Protein AF-A0AAU4DY77-F1 (afdb_monomer)

Structure (mmCIF, N/CA/C/O backbone):
data_AF-A0AAU4DY77-F1
#
_entry.id   AF-A0AAU4DY77-F1
#
loop_
_atom_site.group_PDB
_atom_site.id
_atom_site.type_symbol
_atom_site.label_atom_id
_atom_site.label_alt_id
_atom_site.label_comp_id
_atom_site.label_asym_id
_atom_site.label_entity_id
_atom_site.label_seq_id
_atom_site.pdbx_PDB_ins_code
_atom_site.Cartn_x
_atom_site.Cartn_y
_atom_site.Cartn_z
_atom_site.occupancy
_atom_site.B_iso_or_equiv
_atom_site.auth_seq_id
_atom_site.auth_comp_id
_atom_site.auth_asym_id
_atom_site.auth_atom_id
_atom_site.pdbx_PDB_model_num
ATOM 1 N N . MET A 1 1 ? 14.154 -20.366 -2.207 1.00 32.69 1 MET A N 1
ATOM 2 C CA . MET A 1 1 ? 15.239 -20.382 -3.221 1.00 32.69 1 MET A CA 1
ATOM 3 C C . MET A 1 1 ? 14.728 -19.600 -4.419 1.00 32.69 1 MET A C 1
ATOM 5 O O . MET A 1 1 ? 13.732 -20.018 -4.983 1.00 32.69 1 MET A O 1
ATOM 9 N N . THR A 1 2 ? 15.309 -18.456 -4.782 1.00 37.34 2 THR A N 1
ATOM 10 C CA . THR A 1 2 ? 14.850 -17.684 -5.952 1.00 37.34 2 THR A CA 1
ATOM 11 C C . THR A 1 2 ? 15.401 -18.322 -7.225 1.00 37.34 2 THR A C 1
ATOM 13 O O . THR A 1 2 ? 16.573 -18.173 -7.559 1.00 37.34 2 THR A O 1
ATOM 16 N N . THR A 1 3 ? 14.573 -19.105 -7.914 1.00 48.59 3 THR A N 1
ATOM 17 C CA . THR A 1 3 ? 14.922 -19.679 -9.217 1.00 48.59 3 THR A CA 1
ATOM 18 C C . THR A 1 3 ? 15.045 -18.562 -10.244 1.00 48.59 3 THR A C 1
ATOM 20 O O . THR A 1 3 ? 14.080 -17.837 -10.488 1.00 48.59 3 THR A O 1
ATOM 23 N N . THR A 1 4 ? 16.223 -18.420 -10.849 1.00 55.22 4 THR A N 1
ATOM 24 C CA . THR A 1 4 ? 16.432 -17.518 -11.984 1.00 55.22 4 THR A CA 1
ATOM 25 C C . THR A 1 4 ? 15.432 -17.861 -13.096 1.00 55.22 4 THR A C 1
ATOM 27 O O . THR A 1 4 ? 15.339 -19.037 -13.464 1.00 55.22 4 THR A O 1
ATOM 30 N N . PRO A 1 5 ? 14.674 -16.885 -13.628 1.00 61.00 5 PRO A N 1
ATOM 31 C CA . PRO A 1 5 ? 13.721 -17.151 -14.695 1.00 61.00 5 PRO A CA 1
ATOM 32 C C . PRO A 1 5 ? 14.398 -17.741 -15.926 1.00 61.00 5 PRO A C 1
ATOM 34 O O . PRO A 1 5 ? 15.472 -17.308 -16.340 1.00 61.00 5 PRO A O 1
ATOM 37 N N . THR A 1 6 ? 13.747 -18.725 -16.536 1.00 74.50 6 THR A N 1
ATOM 38 C CA . THR A 1 6 ? 14.216 -19.308 -17.794 1.00 74.50 6 THR A CA 1
ATOM 39 C C . THR A 1 6 ? 13.958 -18.351 -18.960 1.00 74.50 6 THR A C 1
ATOM 41 O O . THR A 1 6 ? 12.956 -17.635 -18.980 1.00 74.50 6 THR A O 1
ATOM 44 N N . ALA A 1 7 ? 14.810 -18.391 -19.990 1.00 69.44 7 ALA A N 1
ATOM 45 C CA . ALA A 1 7 ? 14.620 -17.608 -21.219 1.00 69.44 7 ALA A CA 1
ATOM 46 C C . ALA A 1 7 ? 13.240 -17.844 -21.869 1.00 69.44 7 ALA A C 1
ATOM 48 O O . ALA A 1 7 ? 12.640 -16.928 -22.426 1.00 69.44 7 ALA A O 1
ATOM 49 N N . LYS A 1 8 ? 12.695 -19.061 -21.730 1.00 71.56 8 LYS A N 1
ATOM 50 C CA . LYS A 1 8 ? 11.344 -19.404 -22.187 1.00 71.56 8 LYS A CA 1
ATOM 51 C C . LYS A 1 8 ? 10.258 -18.635 -21.424 1.00 71.56 8 LYS A C 1
ATOM 53 O O . LYS A 1 8 ? 9.380 -18.067 -22.057 1.00 71.56 8 LYS A O 1
ATOM 58 N N . GLN A 1 9 ? 10.338 -18.566 -20.092 1.00 67.69 9 GLN A N 1
ATOM 59 C CA . GLN A 1 9 ? 9.373 -17.813 -19.276 1.00 67.69 9 GLN A CA 1
ATOM 60 C C . GLN A 1 9 ? 9.379 -16.318 -19.623 1.00 67.69 9 GLN A C 1
ATOM 62 O O . GLN A 1 9 ? 8.322 -15.695 -19.680 1.00 67.69 9 GLN A O 1
ATOM 67 N N . LEU A 1 10 ? 10.554 -15.746 -19.900 1.00 63.66 10 LEU A N 1
ATOM 68 C CA . LEU A 1 10 ? 10.676 -14.349 -20.328 1.00 63.66 10 LEU A CA 1
ATOM 69 C C . LEU A 1 10 ? 10.019 -14.108 -21.699 1.00 63.66 10 LEU A C 1
ATOM 71 O O . LEU A 1 10 ? 9.288 -13.129 -21.858 1.00 63.66 10 LEU A O 1
ATOM 75 N N . ALA A 1 11 ? 10.225 -15.013 -22.661 1.00 65.56 11 ALA A N 1
ATOM 76 C CA . ALA A 1 11 ? 9.602 -14.945 -23.985 1.00 65.56 11 ALA A CA 1
ATOM 77 C C . ALA A 1 11 ? 8.072 -15.136 -23.934 1.00 65.56 11 ALA A C 1
ATOM 79 O O . ALA A 1 11 ? 7.334 -14.425 -24.614 1.00 65.56 11 ALA A O 1
ATOM 80 N N . ASP A 1 12 ? 7.568 -16.036 -23.086 1.00 66.12 12 ASP A N 1
ATOM 81 C CA . ASP A 1 12 ? 6.124 -16.245 -22.921 1.00 66.12 12 ASP A CA 1
ATOM 82 C C . ASP A 1 12 ? 5.456 -14.976 -22.360 1.00 66.12 12 ASP A C 1
ATOM 84 O O . ASP A 1 12 ? 4.450 -14.503 -22.898 1.00 66.12 12 ASP A O 1
ATOM 88 N N . LEU A 1 13 ? 6.076 -14.335 -21.360 1.00 62.62 13 LEU A N 1
ATOM 89 C CA . LEU A 1 13 ? 5.584 -13.077 -20.795 1.00 62.62 13 LEU A CA 1
ATOM 90 C C . LEU A 1 13 ? 5.596 -11.917 -21.804 1.00 62.62 13 LEU A C 1
ATOM 92 O O . LEU A 1 13 ? 4.742 -11.038 -21.697 1.00 62.62 13 LEU A O 1
ATOM 96 N N . GLN A 1 14 ? 6.505 -11.897 -22.787 1.00 61.25 14 GLN A N 1
ATOM 97 C CA . GLN A 1 14 ? 6.564 -10.865 -23.839 1.00 61.25 14 GLN A CA 1
ATOM 98 C C . GLN A 1 14 ? 5.316 -10.840 -24.721 1.00 61.25 14 GLN A C 1
ATOM 100 O O . GLN A 1 14 ? 4.856 -9.765 -25.111 1.00 61.25 14 GLN A O 1
ATOM 105 N N . THR A 1 15 ? 4.756 -12.016 -24.999 1.00 63.31 15 THR A N 1
ATOM 106 C CA . THR A 1 15 ? 3.669 -12.202 -25.970 1.00 63.31 15 THR A CA 1
ATOM 107 C C . THR A 1 15 ? 2.265 -12.067 -25.377 1.00 63.31 15 THR A C 1
ATOM 109 O O . THR A 1 15 ? 1.289 -12.131 -26.122 1.00 63.31 15 THR A O 1
ATOM 112 N N . MET A 1 16 ? 2.140 -11.853 -24.060 1.00 59.22 16 MET A N 1
ATOM 113 C CA . MET A 1 16 ? 0.842 -11.793 -23.376 1.00 59.22 16 MET A CA 1
ATOM 114 C C . MET A 1 16 ? 0.002 -10.571 -23.802 1.00 59.22 16 MET A C 1
ATOM 116 O O . MET A 1 16 ? 0.405 -9.438 -23.517 1.00 59.22 16 MET A O 1
ATOM 120 N N . PRO A 1 17 ? -1.175 -10.762 -24.438 1.00 62.34 17 PRO A N 1
ATOM 121 C CA . PRO A 1 17 ? -2.062 -9.668 -24.818 1.00 62.34 17 PRO A CA 1
ATOM 122 C C . PRO A 1 17 ? -3.059 -9.282 -23.711 1.00 62.34 17 PRO A C 1
ATOM 124 O O . PRO A 1 17 ? -3.516 -10.122 -22.941 1.00 62.34 17 PRO A O 1
ATOM 127 N N . ASN A 1 18 ? -3.399 -7.988 -23.741 1.00 60.03 18 ASN A N 1
ATOM 128 C CA . ASN A 1 18 ? -4.410 -7.188 -23.039 1.00 60.03 18 ASN A CA 1
ATOM 129 C C . ASN A 1 18 ? -4.731 -7.479 -21.564 1.00 60.03 18 ASN A C 1
ATOM 131 O O . ASN A 1 18 ? -5.421 -8.427 -21.199 1.00 60.03 18 ASN A O 1
ATOM 135 N N . ARG A 1 19 ? -4.323 -6.493 -20.757 1.00 68.44 19 ARG A N 1
ATOM 136 C CA . ARG A 1 19 ? -4.837 -6.145 -19.432 1.00 68.44 19 ARG A CA 1
ATOM 137 C C . ARG A 1 19 ? -6.368 -6.354 -19.341 1.00 68.44 19 ARG A C 1
ATOM 139 O O . ARG A 1 19 ? -7.072 -5.914 -20.255 1.00 68.44 19 ARG A O 1
ATOM 146 N N . PRO A 1 20 ? -6.888 -6.945 -18.246 1.00 74.31 20 PRO A N 1
ATOM 147 C CA . PRO A 1 20 ? -8.328 -7.025 -17.997 1.00 74.31 20 PRO A CA 1
ATOM 148 C C . PRO A 1 20 ? -8.975 -5.632 -17.965 1.00 74.31 20 PRO A C 1
ATOM 150 O O . PRO A 1 20 ? -8.315 -4.632 -17.668 1.00 74.31 20 PRO A O 1
ATOM 153 N N . SER A 1 21 ? -10.283 -5.549 -18.218 1.00 79.25 21 SER A N 1
ATOM 154 C CA . SER A 1 21 ? -11.042 -4.323 -17.942 1.00 79.25 21 SER A CA 1
ATOM 155 C C . SER A 1 21 ? -10.886 -3.915 -16.476 1.00 79.25 21 SER A C 1
ATOM 157 O O . SER A 1 21 ? -10.778 -4.775 -15.607 1.00 79.25 21 SER A O 1
ATOM 159 N N . VAL A 1 22 ? -10.917 -2.612 -16.179 1.00 81.25 22 VAL A N 1
ATOM 160 C CA . VAL A 1 22 ? -10.804 -2.116 -14.791 1.00 81.25 22 VAL A CA 1
ATOM 161 C C . VAL A 1 22 ? -11.861 -2.744 -13.873 1.00 81.25 22 VAL A C 1
ATOM 163 O O . VAL A 1 22 ? -11.551 -3.080 -12.735 1.00 81.25 22 VAL A O 1
ATOM 166 N N . GLU A 1 23 ? -13.057 -2.994 -14.412 1.00 80.50 23 GLU A N 1
ATOM 167 C CA . GLU A 1 23 ? -14.188 -3.676 -13.762 1.00 80.50 23 GLU A CA 1
ATOM 168 C C . GLU A 1 23 ? -13.854 -5.061 -13.204 1.00 80.50 23 GLU A C 1
ATOM 170 O O . GLU A 1 23 ? -14.446 -5.491 -12.222 1.00 80.50 23 GLU A O 1
ATOM 175 N N . THR A 1 24 ? -12.891 -5.753 -13.808 1.00 85.12 24 THR A N 1
ATOM 176 C CA . THR A 1 24 ? -12.519 -7.125 -13.443 1.00 85.12 24 THR A CA 1
ATOM 177 C C . THR A 1 24 ? -11.201 -7.188 -12.679 1.00 85.12 24 THR A C 1
ATOM 179 O O . THR A 1 24 ? -10.717 -8.277 -12.397 1.00 85.12 24 THR A O 1
ATOM 182 N N . LEU A 1 25 ? -10.568 -6.043 -12.390 1.00 89.12 25 LEU A N 1
ATOM 183 C CA . LEU A 1 25 ? -9.287 -6.034 -11.682 1.00 89.12 25 LEU A CA 1
ATOM 184 C C . LEU A 1 25 ? -9.447 -6.291 -10.188 1.00 89.12 25 LEU A C 1
ATOM 186 O O . LEU A 1 25 ? -8.500 -6.772 -9.585 1.00 89.12 25 LEU A O 1
ATOM 190 N N . PHE A 1 26 ? -10.586 -5.954 -9.587 1.00 92.88 26 PHE A N 1
ATOM 191 C CA . PHE A 1 26 ? -10.815 -6.118 -8.155 1.00 92.88 26 PHE A CA 1
ATOM 192 C C . PHE A 1 26 ? -11.827 -7.235 -7.906 1.00 92.88 26 PHE A C 1
ATOM 194 O O . PHE A 1 26 ? -12.926 -7.188 -8.450 1.00 92.88 26 PHE A O 1
ATOM 201 N N . GLU A 1 27 ? -11.465 -8.200 -7.062 1.00 94.12 27 GLU A N 1
ATOM 202 C CA . GLU A 1 27 ? -12.339 -9.287 -6.614 1.00 94.12 27 GLU A CA 1
ATOM 203 C C . GLU A 1 27 ? -12.780 -9.011 -5.165 1.00 94.12 27 GLU A C 1
ATOM 205 O O . GLU A 1 27 ? -11.980 -9.201 -4.239 1.00 94.12 27 GLU A O 1
ATOM 210 N N . PRO A 1 28 ? -14.016 -8.521 -4.935 1.00 91.62 28 PRO A N 1
ATOM 211 C CA . PRO A 1 28 ? -14.477 -8.120 -3.609 1.00 91.62 28 PRO A CA 1
ATOM 212 C C . PRO A 1 28 ? -14.541 -9.256 -2.595 1.00 91.62 28 PRO A C 1
ATOM 214 O O . PRO A 1 28 ? -14.309 -9.016 -1.415 1.00 91.62 28 PRO A O 1
ATOM 217 N N . GLU A 1 29 ? -14.866 -10.479 -3.012 1.00 91.38 29 GLU A N 1
ATOM 218 C CA . GLU A 1 29 ? -15.001 -11.580 -2.052 1.00 91.38 29 GLU A CA 1
ATOM 219 C C . GLU A 1 29 ? -13.636 -12.046 -1.540 1.00 91.38 29 GLU A C 1
ATOM 221 O O . GLU A 1 29 ? -13.486 -12.351 -0.355 1.00 91.38 29 GLU A O 1
ATOM 226 N N . ALA A 1 30 ? -12.634 -12.051 -2.423 1.00 91.75 30 ALA A N 1
ATOM 227 C CA . ALA A 1 30 ? -11.260 -12.412 -2.089 1.00 91.75 30 ALA A CA 1
ATOM 228 C C . ALA A 1 30 ? -10.448 -11.241 -1.516 1.00 91.75 30 ALA A C 1
ATOM 230 O O . ALA A 1 30 ? -9.397 -11.465 -0.929 1.00 91.75 30 ALA A O 1
ATOM 231 N N . GLY A 1 31 ? -10.899 -9.997 -1.703 1.00 94.31 31 GLY A N 1
ATOM 232 C CA . GLY A 1 31 ? -10.157 -8.809 -1.288 1.00 94.31 31 GLY A CA 1
ATOM 233 C C . GLY A 1 31 ? -8.866 -8.582 -2.075 1.00 94.31 31 GLY A C 1
ATOM 234 O O . GLY A 1 31 ? -7.919 -8.001 -1.543 1.00 94.31 31 GLY A O 1
ATOM 235 N N . THR A 1 32 ? -8.817 -9.020 -3.337 1.00 95.56 32 THR A N 1
ATOM 236 C CA . THR A 1 32 ? -7.601 -9.007 -4.167 1.00 95.56 32 THR A CA 1
ATOM 237 C C . THR A 1 32 ? -7.708 -8.109 -5.402 1.00 95.56 32 THR A C 1
ATOM 239 O O . THR A 1 32 ? -8.786 -7.966 -5.975 1.00 95.56 32 THR A O 1
ATOM 242 N N . ILE A 1 33 ? -6.574 -7.566 -5.863 1.00 94.44 33 ILE A N 1
ATOM 243 C CA . ILE A 1 33 ? -6.419 -6.862 -7.146 1.00 94.44 33 ILE A CA 1
ATOM 244 C C . ILE A 1 33 ? -5.539 -7.673 -8.098 1.00 94.44 33 ILE A C 1
ATOM 246 O O . ILE A 1 33 ? -4.400 -7.979 -7.760 1.00 94.44 33 ILE A O 1
ATOM 250 N N . ALA A 1 34 ? -5.992 -7.936 -9.321 1.00 93.19 34 ALA A N 1
ATOM 251 C CA . ALA A 1 34 ? -5.145 -8.440 -10.396 1.00 93.19 34 ALA A CA 1
ATOM 252 C C . ALA A 1 34 ? -4.143 -7.356 -10.842 1.00 93.19 34 ALA A C 1
ATOM 254 O O . ALA A 1 34 ? -4.513 -6.346 -11.444 1.00 93.19 34 ALA A O 1
ATOM 255 N N . ILE A 1 35 ? -2.858 -7.564 -10.560 1.00 91.88 35 ILE A N 1
ATOM 256 C CA . ILE A 1 35 ? -1.770 -6.611 -10.839 1.00 91.88 35 ILE A CA 1
ATOM 257 C C . ILE A 1 35 ? -0.917 -6.998 -12.048 1.00 91.88 35 ILE A C 1
ATOM 259 O O . ILE A 1 35 ? -0.134 -6.180 -12.534 1.00 91.88 35 ILE A O 1
ATOM 263 N N . GLY A 1 36 ? -1.062 -8.224 -12.547 1.00 90.75 36 GLY A N 1
ATOM 264 C CA . GLY A 1 36 ? -0.305 -8.718 -13.689 1.00 90.75 36 GLY A CA 1
ATOM 265 C C . GLY A 1 36 ? -0.633 -10.163 -14.039 1.00 90.75 36 GLY A C 1
ATOM 266 O O . GLY A 1 36 ? -1.681 -10.671 -13.648 1.00 90.75 36 GLY A O 1
ATOM 267 N N . ARG A 1 37 ? 0.289 -10.837 -14.732 1.00 89.06 37 ARG A N 1
ATOM 268 C CA . ARG A 1 37 ? 0.220 -12.281 -15.010 1.00 89.06 37 ARG A CA 1
ATOM 269 C C . ARG A 1 37 ? 1.524 -13.006 -14.745 1.00 89.06 37 ARG A C 1
ATOM 271 O O . ARG A 1 37 ? 2.599 -12.503 -15.069 1.00 89.06 37 ARG A O 1
ATOM 278 N N . HIS A 1 38 ? 1.405 -14.208 -14.203 1.00 87.81 38 HIS A N 1
ATOM 279 C CA . HIS A 1 38 ? 2.496 -15.163 -14.066 1.00 87.81 38 HIS A CA 1
ATOM 280 C C . HIS A 1 38 ? 2.840 -15.813 -15.420 1.00 87.81 38 HIS A C 1
ATOM 282 O O . HIS A 1 38 ? 1.974 -15.851 -16.297 1.00 87.81 38 HIS A O 1
ATOM 288 N N . PRO A 1 39 ? 4.062 -16.353 -15.612 1.00 79.94 39 PRO A N 1
ATOM 289 C CA . PRO A 1 39 ? 4.460 -17.054 -16.840 1.00 79.94 39 PRO A CA 1
ATOM 290 C C . PRO A 1 39 ? 3.497 -18.167 -17.266 1.00 79.94 39 PRO A C 1
ATOM 292 O O . PRO A 1 39 ? 3.321 -18.420 -18.453 1.00 79.94 39 PRO A O 1
ATOM 295 N N . GLU A 1 40 ? 2.838 -18.807 -16.302 1.00 82.19 40 GLU A N 1
ATOM 296 C CA . GLU A 1 40 ? 1.877 -19.889 -16.516 1.00 82.19 40 GLU A CA 1
ATOM 297 C C . GLU A 1 40 ? 0.529 -19.394 -17.079 1.00 82.19 40 GLU A C 1
ATOM 299 O O . GLU A 1 40 ? -0.331 -20.204 -17.418 1.00 82.19 40 GLU A O 1
ATOM 304 N N . GLY A 1 41 ? 0.333 -18.075 -17.188 1.00 82.19 41 GLY A N 1
ATOM 305 C CA . GLY A 1 41 ? -0.861 -17.441 -17.750 1.00 82.19 41 GLY A CA 1
ATOM 306 C C . GLY A 1 41 ? -1.942 -17.075 -16.730 1.00 82.19 41 GLY A C 1
ATOM 307 O O . GLY A 1 41 ? -2.898 -16.394 -17.102 1.00 82.19 41 GLY A O 1
ATOM 308 N N . ASN A 1 42 ? -1.784 -17.477 -15.467 1.00 86.38 42 ASN A N 1
ATOM 309 C CA . ASN A 1 42 ? -2.677 -17.090 -14.372 1.00 86.38 42 ASN A CA 1
ATOM 310 C C . ASN A 1 42 ? -2.413 -15.647 -13.925 1.00 86.38 42 ASN A C 1
ATOM 312 O O . ASN A 1 42 ? -1.279 -15.166 -14.005 1.00 86.38 42 ASN A O 1
ATOM 316 N N . ASP A 1 43 ? -3.444 -14.974 -13.419 1.00 89.31 43 ASP A N 1
ATOM 317 C CA . ASP A 1 43 ? -3.311 -13.608 -12.916 1.00 89.31 43 ASP A CA 1
ATOM 318 C C . ASP A 1 43 ? -2.457 -13.571 -11.640 1.00 89.31 43 ASP A C 1
ATOM 320 O O . ASP A 1 43 ? -2.584 -14.415 -10.754 1.00 89.31 43 ASP A O 1
ATOM 324 N N . ALA A 1 44 ? -1.580 -12.573 -11.559 1.00 91.31 44 ALA A N 1
ATOM 325 C CA . ALA A 1 44 ? -0.872 -12.222 -10.338 1.00 91.31 44 ALA A CA 1
ATOM 326 C C . ALA A 1 44 ? -1.758 -11.283 -9.521 1.00 91.31 44 ALA A C 1
ATOM 328 O O . ALA A 1 44 ? -2.133 -10.211 -10.005 1.00 91.31 44 ALA A O 1
ATOM 329 N N . THR A 1 45 ? -2.104 -11.683 -8.300 1.00 93.62 45 THR A N 1
ATOM 330 C CA . THR A 1 45 ? -3.104 -11.000 -7.472 1.00 93.62 45 THR A CA 1
ATOM 331 C C . THR A 1 45 ? -2.498 -10.442 -6.190 1.00 93.62 45 THR A C 1
ATOM 333 O O . THR A 1 45 ? -1.907 -11.183 -5.411 1.00 93.62 45 THR A O 1
ATOM 336 N N . LEU A 1 46 ? -2.688 -9.149 -5.940 1.00 95.38 46 LEU A N 1
ATOM 337 C CA . LEU A 1 46 ? -2.331 -8.480 -4.694 1.00 95.38 46 LEU A CA 1
ATOM 338 C C . LEU A 1 46 ? -3.494 -8.531 -3.704 1.00 95.38 46 LEU A C 1
ATOM 340 O O . LEU A 1 46 ? -4.569 -8.021 -4.002 1.00 95.38 46 LEU A O 1
ATOM 344 N N . GLU A 1 47 ? -3.266 -9.054 -2.507 1.00 95.25 47 GLU A N 1
ATOM 345 C CA . GLU A 1 47 ? -4.260 -9.060 -1.432 1.00 95.25 47 GLU A CA 1
ATOM 346 C C . GLU A 1 47 ? -4.281 -7.723 -0.676 1.00 95.25 47 GLU A C 1
ATOM 348 O O . GLU A 1 47 ? -3.251 -7.266 -0.182 1.00 95.25 47 GLU A O 1
ATOM 353 N N . LEU A 1 48 ? -5.445 -7.077 -0.574 1.00 95.56 48 LEU A N 1
ATOM 354 C CA . LEU A 1 48 ? -5.627 -5.847 0.209 1.00 95.56 48 LEU A CA 1
ATOM 355 C C . LEU A 1 48 ? -6.219 -6.114 1.595 1.00 95.56 48 LEU A C 1
ATOM 357 O O . LEU A 1 48 ? -5.966 -5.351 2.534 1.00 95.56 48 LEU A O 1
ATOM 361 N N . TYR A 1 49 ? -7.021 -7.166 1.731 1.00 94.50 49 TYR A N 1
ATOM 362 C CA . TYR A 1 49 ? -7.555 -7.631 3.004 1.00 94.50 49 TYR A CA 1
ATOM 363 C C . TYR A 1 49 ? -7.869 -9.122 2.948 1.00 94.50 49 TYR A C 1
ATOM 365 O O . TYR A 1 49 ? -8.301 -9.631 1.922 1.00 94.50 49 TYR A O 1
ATOM 373 N N . ASP A 1 50 ? -7.695 -9.770 4.091 1.00 92.56 50 ASP A N 1
ATOM 374 C CA . ASP A 1 50 ? -7.826 -11.204 4.302 1.00 92.56 50 ASP A CA 1
ATOM 375 C C . ASP A 1 50 ? -8.924 -11.493 5.346 1.00 92.56 50 ASP A C 1
ATOM 377 O O . ASP A 1 50 ? -9.560 -10.563 5.876 1.00 92.56 50 ASP A O 1
ATOM 381 N N . PRO A 1 51 ? -9.170 -12.768 5.704 1.00 89.69 51 PRO A N 1
ATOM 382 C CA . PRO A 1 51 ? -10.113 -13.128 6.745 1.00 89.69 51 PRO A CA 1
ATOM 383 C C . PRO A 1 51 ? -9.960 -12.390 8.083 1.00 89.69 51 PRO A C 1
ATOM 385 O O . PRO A 1 51 ? -10.964 -12.211 8.770 1.00 89.69 51 PRO A O 1
ATOM 388 N N . ASP A 1 52 ? -8.776 -11.892 8.420 1.00 88.25 52 ASP A N 1
ATOM 389 C CA . ASP A 1 52 ? -8.466 -11.211 9.675 1.00 88.25 52 ASP A CA 1
ATOM 390 C C . ASP A 1 52 ? -8.351 -9.679 9.543 1.00 88.25 52 ASP A C 1
ATOM 392 O O . ASP A 1 52 ? -8.235 -8.988 10.562 1.00 88.25 52 ASP A O 1
ATOM 396 N N . GLY A 1 53 ? -8.396 -9.126 8.328 1.00 91.56 53 GLY A N 1
ATOM 397 C CA . GLY A 1 53 ? -8.493 -7.690 8.075 1.00 91.56 53 GLY A CA 1
ATOM 398 C C . GLY A 1 53 ? -7.522 -7.185 7.013 1.00 91.56 53 GLY A C 1
ATOM 399 O O . GLY A 1 53 ? -7.134 -7.910 6.110 1.00 91.56 53 GLY A O 1
ATOM 400 N N . ALA A 1 54 ? -7.148 -5.909 7.088 1.00 94.56 54 ALA A N 1
ATOM 401 C CA . ALA A 1 54 ? -6.307 -5.291 6.063 1.00 94.56 54 ALA A CA 1
ATOM 402 C C . ALA A 1 54 ? -4.877 -5.868 6.021 1.00 94.56 54 ALA A C 1
ATOM 404 O O . ALA A 1 54 ? -4.242 -6.056 7.065 1.00 94.56 54 ALA A O 1
ATOM 40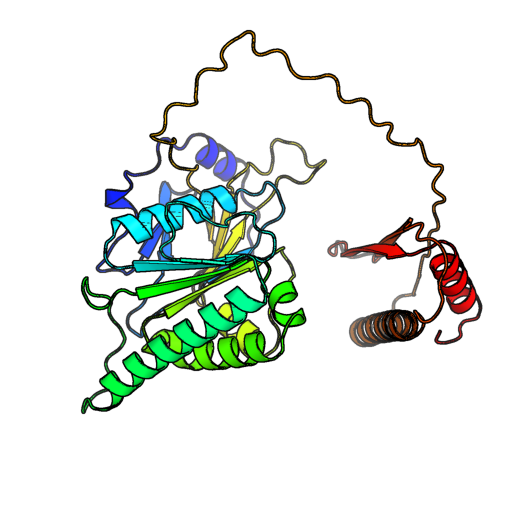5 N N . VAL A 1 55 ? -4.358 -6.083 4.810 1.00 95.38 55 VAL A N 1
ATOM 406 C CA . VAL A 1 55 ? -3.019 -6.630 4.551 1.00 95.38 55 VAL A CA 1
ATOM 407 C C . VAL A 1 55 ? -2.093 -5.505 4.071 1.00 95.38 55 VAL A C 1
ATOM 409 O O . VAL A 1 55 ? -2.443 -4.783 3.130 1.00 95.38 55 VAL A O 1
ATOM 412 N N . PRO A 1 56 ? -0.924 -5.295 4.707 1.00 96.00 56 PRO A N 1
ATOM 413 C CA . PRO A 1 56 ? 0.022 -4.288 4.251 1.00 96.00 56 PRO A CA 1
ATOM 414 C C . PRO A 1 56 ? 0.785 -4.745 3.009 1.00 96.00 56 PRO A C 1
ATOM 416 O O . PRO A 1 56 ? 0.866 -5.932 2.703 1.00 96.00 56 PRO A O 1
ATOM 419 N N . THR A 1 57 ? 1.359 -3.789 2.288 1.00 96.81 57 THR A N 1
ATOM 420 C CA . THR A 1 57 ? 2.141 -4.050 1.076 1.00 96.81 57 THR A CA 1
ATOM 421 C C . THR A 1 57 ? 3.431 -3.239 1.094 1.00 96.81 57 THR A C 1
ATOM 423 O O . THR A 1 57 ? 3.403 -2.044 1.362 1.00 96.81 57 THR A O 1
ATOM 426 N N . ALA A 1 58 ? 4.555 -3.859 0.771 1.00 95.69 58 ALA A N 1
ATOM 427 C CA . ALA A 1 58 ? 5.789 -3.169 0.425 1.00 95.69 58 ALA A CA 1
ATOM 428 C C . ALA A 1 58 ? 6.021 -3.302 -1.081 1.00 95.69 58 ALA A C 1
ATOM 430 O O . ALA A 1 58 ? 5.966 -4.403 -1.626 1.00 95.69 58 ALA A O 1
ATOM 431 N N . ILE A 1 59 ? 6.268 -2.188 -1.758 1.00 95.31 59 ILE A N 1
ATOM 432 C CA . ILE A 1 59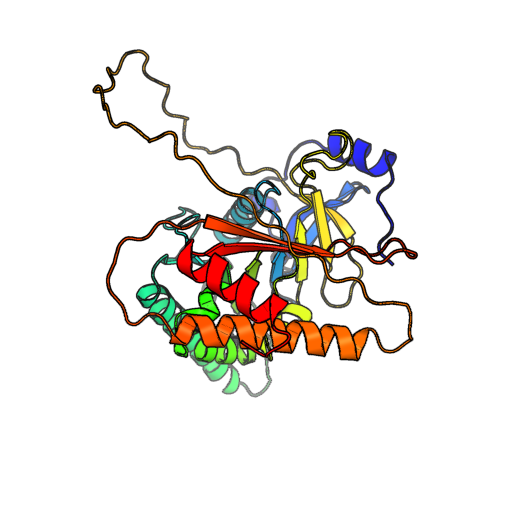 ? 6.641 -2.148 -3.170 1.00 95.31 59 ILE A CA 1
ATOM 433 C C . ILE A 1 59 ? 8.053 -1.591 -3.244 1.00 95.31 59 ILE A C 1
ATOM 435 O O . ILE A 1 59 ? 8.332 -0.526 -2.700 1.00 95.31 59 ILE A O 1
ATOM 439 N N . THR A 1 60 ? 8.940 -2.295 -3.935 1.00 92.94 60 THR A N 1
ATOM 440 C CA . THR A 1 60 ? 10.287 -1.807 -4.208 1.00 92.94 60 THR A CA 1
ATOM 441 C C . THR A 1 60 ? 10.600 -1.850 -5.688 1.00 92.94 60 THR A C 1
ATOM 443 O O . THR A 1 60 ? 10.087 -2.694 -6.417 1.00 92.94 60 THR A O 1
ATOM 446 N N . GLY A 1 61 ? 11.431 -0.925 -6.150 1.00 89.00 61 GLY A N 1
ATOM 447 C CA . GLY A 1 61 ? 11.894 -0.908 -7.532 1.00 89.00 61 GLY A CA 1
ATOM 448 C C . GLY A 1 61 ? 12.825 0.263 -7.802 1.00 89.00 61 GLY A C 1
ATOM 449 O O . GLY A 1 61 ? 12.782 1.284 -7.121 1.00 89.00 61 GLY A O 1
ATOM 450 N N . LEU A 1 62 ? 13.697 0.109 -8.794 1.00 85.19 62 LEU A N 1
ATOM 451 C CA . LEU A 1 62 ? 14.555 1.203 -9.251 1.00 85.19 62 LEU A CA 1
ATOM 452 C C . LEU A 1 62 ? 13.766 2.172 -10.155 1.00 85.19 62 LEU A C 1
ATOM 454 O O . LEU A 1 62 ? 12.716 1.791 -10.693 1.00 85.19 62 LEU A O 1
ATOM 458 N N . PRO A 1 63 ? 14.255 3.408 -10.373 1.00 80.88 63 PRO A N 1
ATOM 459 C CA . PRO A 1 63 ? 13.700 4.299 -11.388 1.00 80.88 63 PRO A CA 1
ATOM 460 C C . PRO A 1 63 ? 13.558 3.592 -12.746 1.00 80.88 63 PRO A C 1
ATOM 462 O O . PRO A 1 63 ? 14.426 2.825 -13.154 1.00 80.88 63 PRO A O 1
ATOM 465 N N . GLY A 1 64 ? 12.430 3.802 -13.429 1.00 77.62 64 GLY A N 1
ATOM 466 C CA . GLY A 1 64 ? 12.133 3.148 -14.712 1.00 77.62 64 GLY A CA 1
ATOM 467 C C . GLY A 1 64 ? 11.617 1.702 -14.626 1.00 77.62 64 GLY A C 1
ATOM 468 O O . GLY A 1 64 ? 11.221 1.145 -15.645 1.00 77.62 64 GLY A O 1
ATOM 469 N N . SER A 1 65 ? 11.535 1.099 -13.434 1.00 81.25 65 SER A N 1
ATOM 470 C CA . SER A 1 65 ? 11.030 -0.279 -13.250 1.00 81.25 65 SER A CA 1
ATOM 471 C C . SER A 1 65 ? 9.520 -0.452 -13.488 1.00 81.25 65 SER A C 1
ATOM 473 O O . SER A 1 65 ? 9.036 -1.572 -13.647 1.00 81.25 65 SER A O 1
ATOM 475 N N . GLY A 1 66 ? 8.767 0.653 -13.542 1.00 85.88 66 GLY A N 1
ATOM 476 C CA . GLY A 1 66 ? 7.316 0.645 -13.753 1.00 85.88 66 GLY A CA 1
ATOM 477 C C . GLY A 1 66 ? 6.474 0.860 -12.491 1.00 85.88 66 GLY A C 1
ATOM 478 O O . GLY A 1 66 ? 5.268 0.634 -12.545 1.00 85.88 66 GLY A O 1
ATOM 479 N N . ILE A 1 67 ? 7.061 1.338 -11.382 1.00 89.56 67 ILE A N 1
ATOM 480 C CA . ILE A 1 67 ? 6.334 1.657 -10.133 1.00 89.56 67 ILE A CA 1
ATOM 481 C C . ILE A 1 67 ? 5.089 2.511 -10.405 1.00 89.56 67 ILE A C 1
ATOM 483 O O . ILE A 1 67 ? 3.996 2.139 -9.990 1.00 89.56 67 ILE A O 1
ATOM 487 N N . SER A 1 68 ? 5.217 3.614 -11.148 1.00 88.00 68 SER A N 1
ATOM 488 C CA . SER A 1 68 ? 4.079 4.498 -11.441 1.00 88.00 68 SER A CA 1
ATOM 489 C C . SER A 1 68 ? 2.973 3.793 -12.234 1.00 88.00 68 SER A C 1
ATOM 491 O O . SER A 1 68 ? 1.794 4.004 -11.973 1.00 88.00 68 SER A O 1
ATOM 493 N N . ALA A 1 69 ? 3.328 2.901 -13.165 1.00 86.00 69 ALA A N 1
ATOM 494 C CA . ALA A 1 69 ? 2.345 2.118 -13.915 1.00 86.00 69 ALA A CA 1
ATOM 495 C C . ALA A 1 69 ? 1.586 1.125 -13.020 1.00 86.00 69 ALA A C 1
ATOM 497 O O . ALA A 1 69 ? 0.367 0.969 -13.158 1.00 86.00 69 ALA A O 1
ATOM 498 N N . LEU A 1 70 ? 2.293 0.488 -12.082 1.00 90.56 70 LEU A N 1
ATOM 499 C CA . LEU A 1 70 ? 1.691 -0.382 -11.078 1.00 90.56 70 LEU A CA 1
ATOM 500 C C . LEU A 1 70 ? 0.764 0.413 -10.148 1.00 90.56 70 LEU A C 1
ATOM 502 O O . LEU A 1 70 ? -0.387 0.021 -9.972 1.00 90.56 70 LEU A O 1
ATOM 506 N N . LEU A 1 71 ? 1.218 1.547 -9.606 1.00 93.81 71 LEU A N 1
ATOM 507 C CA . LEU A 1 71 ? 0.409 2.400 -8.727 1.00 93.81 71 LEU A CA 1
ATOM 508 C C . LEU A 1 71 ? -0.857 2.907 -9.426 1.00 93.81 71 LEU A C 1
ATOM 510 O O . LEU A 1 71 ? -1.943 2.784 -8.869 1.00 93.81 71 LEU A O 1
ATOM 514 N N . ASN A 1 72 ? -0.756 3.352 -10.680 1.00 89.94 72 ASN A N 1
ATOM 515 C CA . ASN A 1 72 ? -1.921 3.760 -11.470 1.00 89.94 72 ASN A CA 1
ATOM 516 C C . ASN A 1 72 ? -2.914 2.613 -11.672 1.00 89.94 72 ASN A C 1
ATOM 518 O O . ASN A 1 72 ? -4.127 2.818 -11.658 1.00 89.94 72 ASN A O 1
ATOM 522 N N . THR A 1 73 ? -2.412 1.391 -11.850 1.00 89.62 73 THR A N 1
ATOM 523 C CA . THR A 1 73 ? -3.251 0.193 -11.953 1.00 89.62 73 THR A CA 1
ATOM 524 C C . THR A 1 73 ? -3.976 -0.097 -10.644 1.00 89.62 73 THR A C 1
ATOM 526 O O . THR A 1 73 ? -5.180 -0.349 -10.673 1.00 89.62 73 THR A O 1
ATOM 529 N N . LEU A 1 74 ? -3.271 0.003 -9.516 1.00 94.31 74 LEU A N 1
ATOM 530 C CA . LEU A 1 74 ? -3.841 -0.178 -8.185 1.00 94.31 74 LEU A CA 1
ATOM 531 C C . LEU A 1 74 ? -4.907 0.878 -7.891 1.00 94.31 74 LEU A C 1
ATOM 533 O O . LEU A 1 74 ? -6.041 0.513 -7.606 1.00 94.31 74 LEU A O 1
ATOM 537 N N . TRP A 1 75 ? -4.598 2.167 -8.041 1.00 94.75 75 TRP A N 1
ATOM 538 C CA . TRP A 1 75 ? -5.551 3.242 -7.755 1.00 94.75 75 TRP A CA 1
ATOM 539 C C . TRP A 1 75 ? -6.779 3.200 -8.664 1.00 94.75 75 TRP A C 1
ATOM 541 O O . TRP A 1 75 ? -7.882 3.490 -8.210 1.00 94.75 75 TRP A O 1
ATOM 551 N N . ALA A 1 76 ? -6.628 2.792 -9.928 1.00 90.88 76 ALA A N 1
ATOM 552 C CA . ALA A 1 76 ? -7.770 2.621 -10.821 1.00 90.88 76 ALA A CA 1
ATOM 553 C C . ALA A 1 76 ? -8.702 1.495 -10.353 1.00 90.88 76 ALA A C 1
ATOM 555 O O . ALA A 1 76 ? -9.918 1.680 -10.333 1.00 90.88 76 ALA A O 1
ATOM 556 N N . ALA A 1 77 ? -8.141 0.347 -9.958 1.00 92.31 77 ALA A N 1
ATOM 557 C CA . ALA A 1 77 ? -8.916 -0.770 -9.422 1.00 92.31 77 ALA A CA 1
ATOM 558 C C . ALA A 1 77 ? -9.575 -0.404 -8.079 1.00 92.31 77 ALA A C 1
ATOM 560 O O . ALA A 1 77 ? -10.758 -0.668 -7.875 1.00 92.31 77 ALA A O 1
ATOM 561 N N . GLU A 1 78 ? -8.834 0.262 -7.191 1.00 95.31 78 GLU A N 1
ATOM 562 C CA . GLU A 1 78 ? -9.314 0.728 -5.888 1.00 95.31 78 GLU A CA 1
ATOM 563 C C . GLU A 1 78 ? -10.481 1.711 -6.040 1.00 95.31 78 GLU A C 1
ATOM 565 O O . GLU A 1 78 ? -11.541 1.492 -5.449 1.00 95.31 78 GLU A O 1
ATOM 570 N N . LEU A 1 79 ? -10.334 2.740 -6.881 1.00 93.38 79 LEU A N 1
ATOM 571 C CA . LEU A 1 79 ? -11.387 3.718 -7.156 1.00 93.38 79 LEU A CA 1
ATOM 572 C C . LEU A 1 79 ? -12.631 3.052 -7.751 1.00 93.38 79 LEU A C 1
ATOM 574 O O . LEU A 1 79 ? -13.749 3.308 -7.299 1.00 93.38 79 LEU A O 1
ATOM 578 N N . HIS A 1 80 ? -12.436 2.190 -8.752 1.00 91.38 80 HIS A N 1
ATOM 579 C CA . HIS A 1 80 ? -13.534 1.529 -9.447 1.00 91.38 80 HIS A CA 1
ATOM 580 C C . HIS A 1 80 ? -14.298 0.554 -8.545 1.00 91.38 80 HIS A C 1
ATOM 582 O O . HIS A 1 80 ? -15.517 0.458 -8.655 1.00 91.38 80 HIS A O 1
ATOM 588 N N . SER A 1 81 ? -13.613 -0.118 -7.611 1.00 93.94 81 SER A N 1
ATOM 589 C CA . SER A 1 81 ? -14.248 -1.061 -6.681 1.00 93.94 81 SER A CA 1
ATOM 590 C C . SER A 1 81 ? -15.380 -0.435 -5.862 1.00 93.94 81 SER A C 1
ATOM 592 O O . SER A 1 81 ? -16.263 -1.139 -5.382 1.00 93.94 81 SER A O 1
ATOM 594 N N . GLY A 1 82 ? -15.320 0.880 -5.612 1.00 93.69 82 GLY A N 1
ATOM 595 C CA . GLY A 1 82 ? -16.208 1.565 -4.677 1.00 93.69 82 GLY A CA 1
ATOM 596 C C . GLY A 1 82 ? -16.014 1.166 -3.206 1.00 93.69 82 GLY A C 1
ATOM 597 O O . GLY A 1 82 ? -16.624 1.794 -2.341 1.00 93.69 82 GLY A O 1
ATOM 598 N N . LEU A 1 83 ? -15.147 0.193 -2.909 1.00 95.94 83 LEU A N 1
ATOM 599 C CA . LEU A 1 83 ? -14.905 -0.396 -1.587 1.00 95.94 83 LEU A CA 1
ATOM 600 C C . LEU A 1 83 ? -13.583 0.052 -0.960 1.00 95.94 83 LEU A C 1
ATOM 602 O O . LEU A 1 83 ? -13.382 -0.130 0.242 1.00 95.94 83 LEU A O 1
ATOM 606 N N . VAL A 1 84 ? -12.699 0.652 -1.755 1.00 96.81 84 VAL A N 1
ATOM 607 C CA . VAL A 1 84 ? -11.400 1.165 -1.318 1.00 96.81 84 VAL A CA 1
ATOM 608 C C . VAL A 1 84 ? -11.326 2.672 -1.570 1.00 96.81 84 VAL A C 1
ATOM 610 O O . VAL A 1 84 ? -11.943 3.203 -2.493 1.00 96.81 84 VAL A O 1
ATOM 613 N N . THR A 1 85 ? -10.608 3.385 -0.709 1.00 97.00 85 THR A N 1
ATOM 614 C CA . THR A 1 85 ? -10.219 4.783 -0.908 1.00 97.00 85 THR A CA 1
ATOM 615 C C . THR A 1 85 ? -8.718 4.916 -0.706 1.00 97.00 85 THR A C 1
ATOM 617 O O . THR A 1 85 ? -8.159 4.259 0.173 1.00 97.00 85 THR A O 1
ATOM 620 N N . SER A 1 86 ? -8.066 5.746 -1.515 1.00 97.69 86 SER A N 1
ATOM 621 C CA . SER A 1 86 ? -6.604 5.764 -1.620 1.00 97.69 86 SER A CA 1
ATOM 622 C C . SER A 1 86 ? -6.064 7.135 -1.244 1.00 97.69 86 SER A C 1
ATOM 624 O O . SER A 1 86 ? -6.452 8.148 -1.836 1.00 97.69 86 SER A O 1
ATOM 626 N N . TRP A 1 87 ? -5.204 7.163 -0.225 1.00 98.12 87 TRP A N 1
ATOM 627 C CA . TRP A 1 87 ? -4.483 8.349 0.235 1.00 98.12 87 TRP A CA 1
ATOM 628 C C . TRP A 1 87 ? -2.986 8.181 -0.020 1.00 98.12 87 TRP A C 1
ATOM 630 O O . TRP A 1 87 ? -2.462 7.070 0.087 1.00 98.12 87 TRP A O 1
ATOM 640 N N . VAL A 1 88 ? -2.298 9.278 -0.335 1.00 97.88 88 VAL A N 1
ATOM 641 C CA . VAL A 1 88 ? -0.858 9.270 -0.638 1.00 97.88 88 VAL A CA 1
ATOM 642 C C . VAL A 1 88 ? -0.113 10.332 0.164 1.00 97.88 88 VAL A C 1
ATOM 644 O O . VAL A 1 88 ? -0.559 11.475 0.262 1.00 97.88 88 VAL A O 1
ATOM 647 N N . VAL A 1 89 ? 1.049 9.951 0.686 1.00 97.50 89 VAL A N 1
ATOM 648 C CA . VAL A 1 89 ? 2.105 10.867 1.123 1.00 97.50 89 VAL A CA 1
ATOM 649 C C . VAL A 1 89 ? 3.292 10.672 0.186 1.00 97.50 89 VAL A C 1
ATOM 651 O O . VAL A 1 89 ? 3.832 9.569 0.099 1.00 97.50 89 VAL A O 1
ATOM 654 N N . ASP A 1 90 ? 3.669 11.727 -0.528 1.00 95.38 90 ASP A N 1
ATOM 655 C CA . ASP A 1 90 ? 4.783 11.734 -1.474 1.00 95.38 90 ASP A CA 1
ATOM 656 C C . ASP A 1 90 ? 5.485 13.091 -1.444 1.00 95.38 90 ASP A C 1
ATOM 658 O O . ASP A 1 90 ? 5.155 13.990 -2.215 1.00 95.38 90 ASP A O 1
ATOM 662 N N . LEU A 1 91 ? 6.469 13.234 -0.555 1.00 92.38 91 LEU A N 1
ATOM 663 C CA . LEU A 1 91 ? 7.205 14.490 -0.359 1.00 92.38 91 LEU A CA 1
ATOM 664 C C . LEU A 1 91 ? 8.034 14.920 -1.578 1.00 92.38 91 LEU A C 1
ATOM 666 O O . LEU A 1 91 ? 8.505 16.051 -1.632 1.00 92.38 91 LEU A O 1
ATOM 670 N N . ARG A 1 92 ? 8.216 14.034 -2.564 1.00 88.31 92 ARG A N 1
ATOM 671 C CA . ARG A 1 92 ? 8.899 14.353 -3.823 1.00 88.31 92 ARG A CA 1
ATOM 672 C C . ARG A 1 92 ? 7.937 14.904 -4.880 1.00 88.31 92 ARG A C 1
ATOM 674 O O . ARG A 1 92 ? 8.379 15.263 -5.967 1.00 88.31 92 ARG A O 1
ATOM 681 N N . GLY A 1 93 ? 6.633 14.936 -4.594 1.00 85.00 93 GLY A N 1
ATOM 682 C CA . GLY A 1 93 ? 5.606 15.494 -5.475 1.00 85.00 93 GLY A CA 1
ATOM 683 C C . GLY A 1 93 ? 5.358 14.697 -6.759 1.00 85.00 93 GLY A C 1
ATOM 684 O O . GLY A 1 93 ? 4.652 15.170 -7.644 1.00 85.00 93 GLY A O 1
ATOM 685 N N . THR A 1 94 ? 5.898 13.481 -6.886 1.00 84.06 94 THR A N 1
ATOM 686 C CA . THR A 1 94 ? 5.798 12.686 -8.123 1.00 84.06 94 THR A CA 1
ATOM 687 C C . THR A 1 94 ? 4.376 12.215 -8.430 1.00 84.06 94 THR A C 1
ATOM 689 O O . THR A 1 94 ? 4.060 11.928 -9.583 1.00 84.06 94 THR A O 1
ATOM 692 N N . GLN A 1 95 ? 3.526 12.114 -7.406 1.00 82.88 95 GLN A N 1
ATOM 693 C CA . GLN A 1 95 ? 2.141 11.639 -7.482 1.00 82.88 95 GLN A CA 1
ATOM 694 C C . GLN A 1 95 ? 1.135 12.622 -6.855 1.00 82.88 95 GLN A C 1
ATOM 696 O O . GLN A 1 95 ? -0.032 12.277 -6.644 1.00 82.88 95 GLN A O 1
ATOM 701 N N . ALA A 1 96 ? 1.568 13.841 -6.524 1.00 75.56 96 ALA A N 1
ATOM 702 C CA . ALA A 1 96 ? 0.704 14.846 -5.915 1.00 75.56 96 ALA A CA 1
ATOM 703 C C . ALA A 1 96 ? -0.436 15.248 -6.868 1.00 75.56 96 ALA A C 1
ATOM 705 O O . ALA A 1 96 ? -0.218 15.506 -8.049 1.00 75.56 96 ALA A O 1
ATOM 706 N N . GLY A 1 97 ? -1.673 15.284 -6.360 1.00 76.62 97 GLY A N 1
ATOM 707 C CA . GLY A 1 97 ? -2.847 15.688 -7.141 1.00 76.62 97 GLY A CA 1
ATOM 708 C C . GLY A 1 97 ? -3.320 14.660 -8.173 1.00 76.62 97 GLY A C 1
ATOM 709 O O . GLY A 1 97 ? -4.139 14.995 -9.029 1.00 76.62 97 GLY A O 1
ATOM 710 N N . HIS A 1 98 ? -2.835 13.415 -8.110 1.00 84.25 98 HIS A N 1
ATOM 711 C CA . HIS A 1 98 ? -3.225 12.382 -9.064 1.00 84.25 98 HIS A CA 1
ATOM 712 C C . HIS A 1 98 ? -4.752 12.125 -9.022 1.00 84.25 98 HIS A C 1
ATOM 714 O O . HIS A 1 98 ? -5.301 11.877 -7.945 1.00 84.25 98 HIS A O 1
ATOM 720 N N . PRO A 1 99 ? -5.465 12.123 -10.168 1.00 84.69 99 PRO A N 1
ATOM 721 C CA . PRO A 1 99 ? -6.936 12.162 -10.216 1.00 84.69 99 PRO A CA 1
ATOM 722 C C . PRO A 1 99 ? -7.632 10.913 -9.659 1.00 84.69 99 PRO A C 1
ATOM 724 O O . PRO A 1 99 ? -8.825 10.941 -9.370 1.00 84.69 99 PRO A O 1
ATOM 727 N N . LEU A 1 100 ? -6.899 9.805 -9.517 1.00 87.75 100 LEU A N 1
ATOM 728 C CA . LEU A 1 100 ? -7.415 8.562 -8.932 1.00 87.75 100 LEU A CA 1
ATOM 729 C C . LEU A 1 100 ? -7.356 8.540 -7.395 1.00 87.75 100 LEU A C 1
ATOM 731 O O . LEU A 1 100 ? -7.827 7.586 -6.780 1.00 87.75 100 LEU A O 1
ATOM 735 N N . LEU A 1 101 ? -6.760 9.558 -6.772 1.00 92.12 101 LEU A N 1
ATOM 736 C CA . LEU A 1 101 ? -6.578 9.631 -5.329 1.00 92.12 101 LEU A CA 1
ATOM 737 C C . LEU A 1 101 ? -7.701 10.426 -4.678 1.00 92.12 101 LEU A C 1
ATOM 739 O O . LEU A 1 101 ? -8.099 11.484 -5.158 1.00 92.12 101 LEU A O 1
ATOM 743 N N . ALA A 1 102 ? -8.161 9.957 -3.521 1.00 94.81 102 ALA A N 1
ATOM 744 C CA . ALA A 1 102 ? -9.090 10.739 -2.713 1.00 94.81 102 ALA A CA 1
ATOM 745 C C . ALA A 1 102 ? -8.371 11.900 -2.018 1.00 94.81 102 ALA A C 1
ATOM 747 O O . ALA A 1 102 ? -8.960 12.961 -1.812 1.00 94.81 102 ALA A O 1
ATOM 748 N N . ARG A 1 103 ? -7.115 11.680 -1.607 1.00 96.12 103 ARG A N 1
ATOM 749 C CA . ARG A 1 103 ? -6.271 12.666 -0.925 1.00 96.12 103 ARG A CA 1
ATOM 750 C C . ARG A 1 103 ? -4.801 12.408 -1.226 1.00 96.12 103 ARG A C 1
ATOM 752 O O . ARG A 1 103 ? -4.373 11.258 -1.282 1.00 96.12 103 ARG A O 1
ATOM 759 N N . SER A 1 104 ? -4.020 13.471 -1.338 1.00 96.75 104 SER A N 1
ATOM 760 C CA . SER A 1 104 ? -2.567 13.394 -1.471 1.00 96.75 104 SER A CA 1
ATOM 761 C C . SER A 1 104 ? -1.908 14.582 -0.790 1.00 96.75 104 SER A C 1
ATOM 763 O O . SER A 1 104 ? -2.514 15.650 -0.702 1.00 96.75 104 SER A O 1
ATOM 765 N N . THR A 1 105 ? -0.663 14.418 -0.364 1.00 96.69 105 THR A N 1
ATOM 766 C CA . THR A 1 105 ? 0.173 15.522 0.102 1.00 96.69 105 THR A CA 1
ATOM 767 C C . THR A 1 105 ? 1.635 15.292 -0.255 1.00 96.69 105 THR A C 1
ATOM 769 O O . THR A 1 105 ? 2.104 14.154 -0.261 1.00 96.69 105 THR A O 1
ATOM 772 N N . ASP A 1 106 ? 2.327 16.388 -0.533 1.00 96.00 106 ASP A N 1
ATOM 773 C CA . ASP A 1 106 ? 3.744 16.483 -0.876 1.00 96.00 106 ASP A CA 1
ATOM 774 C C . ASP A 1 106 ? 4.534 17.382 0.084 1.00 96.00 106 ASP A C 1
ATOM 776 O O . ASP A 1 106 ? 5.701 17.679 -0.144 1.00 96.00 106 ASP A O 1
ATOM 780 N N . THR A 1 107 ? 3.923 17.788 1.199 1.00 96.06 107 THR A N 1
ATOM 781 C CA . THR A 1 107 ? 4.580 18.606 2.224 1.00 96.06 107 THR A CA 1
ATOM 782 C C . THR A 1 107 ? 4.653 17.858 3.546 1.00 96.06 107 THR A C 1
ATOM 784 O O . THR A 1 107 ? 3.769 17.068 3.875 1.00 96.06 107 THR A O 1
ATOM 787 N N . VAL A 1 108 ? 5.674 18.151 4.355 1.00 96.06 108 VAL A N 1
ATOM 788 C CA . VAL A 1 108 ? 5.825 17.554 5.694 1.00 96.06 108 VAL A CA 1
ATOM 789 C C . VAL A 1 108 ? 4.632 17.904 6.591 1.00 96.06 108 VAL A C 1
ATOM 791 O O . VAL A 1 108 ? 4.072 17.025 7.240 1.00 96.06 108 VAL A O 1
ATOM 794 N N . SER A 1 109 ? 4.180 19.165 6.582 1.00 96.81 109 SER A N 1
ATOM 795 C CA . SER A 1 109 ? 3.002 19.586 7.360 1.00 96.81 109 SER A CA 1
ATOM 796 C C . SER A 1 109 ? 1.745 18.832 6.930 1.00 96.81 109 SER A C 1
ATOM 798 O O . SER A 1 109 ? 1.008 18.321 7.772 1.00 96.81 109 SER A O 1
ATOM 800 N N . GLY A 1 110 ? 1.518 18.709 5.620 1.00 96.75 110 GLY A N 1
ATOM 801 C CA . GLY A 1 110 ? 0.383 17.956 5.105 1.00 96.75 110 GLY A CA 1
ATOM 802 C C . GLY A 1 110 ? 0.488 16.458 5.400 1.00 96.75 110 GLY A C 1
ATOM 803 O O . GLY A 1 110 ? -0.531 15.835 5.693 1.00 96.75 110 GLY A O 1
ATOM 804 N N . ALA A 1 111 ? 1.695 15.882 5.412 1.00 97.31 111 ALA A N 1
ATOM 805 C CA . ALA A 1 111 ? 1.927 14.501 5.832 1.00 97.31 111 ALA A CA 1
ATOM 806 C C . ALA A 1 111 ? 1.535 14.288 7.300 1.00 97.31 111 ALA A C 1
ATOM 808 O O . ALA A 1 111 ? 0.775 13.367 7.592 1.00 97.31 111 ALA A O 1
ATOM 809 N N . VAL A 1 112 ? 1.973 15.167 8.209 1.00 97.88 112 VAL A N 1
ATOM 810 C CA . VAL A 1 112 ? 1.594 15.126 9.633 1.00 97.88 112 VAL A CA 1
ATOM 811 C C . VAL A 1 112 ? 0.072 15.201 9.799 1.00 97.88 112 VAL A C 1
ATOM 813 O O . VAL A 1 112 ? -0.518 14.389 10.509 1.00 97.88 112 VAL A O 1
ATOM 816 N N . GLU A 1 113 ? -0.593 16.131 9.113 1.00 97.88 113 GLU A N 1
ATOM 817 C CA . GLU A 1 113 ? -2.052 16.269 9.183 1.00 97.88 113 GLU A CA 1
ATOM 818 C C . GLU A 1 113 ? -2.791 15.046 8.627 1.00 97.88 113 GLU A C 1
ATOM 820 O O . GLU A 1 113 ? -3.765 14.573 9.219 1.00 97.88 113 GLU A O 1
ATOM 825 N N . LEU A 1 114 ? -2.344 14.524 7.483 1.00 97.88 114 LEU A N 1
ATOM 826 C CA . LEU A 1 114 ? -2.971 13.387 6.821 1.00 97.88 114 LEU A CA 1
ATOM 827 C C . LEU A 1 114 ? -2.792 12.096 7.634 1.00 97.88 114 LEU A C 1
ATOM 829 O O . LEU A 1 114 ? -3.741 11.316 7.749 1.00 97.88 114 LEU A O 1
ATOM 833 N N . LEU A 1 115 ? -1.626 11.901 8.257 1.00 98.19 115 LEU A N 1
ATOM 834 C CA . LEU A 1 115 ? -1.350 10.779 9.156 1.00 98.19 115 LEU A CA 1
ATOM 835 C C . LEU A 1 115 ? -2.143 10.868 10.462 1.00 98.19 115 LEU A C 1
ATOM 837 O O . LEU A 1 115 ? -2.735 9.868 10.871 1.00 98.19 115 LEU A O 1
ATOM 841 N N . ALA A 1 116 ? -2.265 12.052 11.061 1.00 97.69 116 ALA A N 1
ATOM 842 C CA . ALA A 1 116 ? -3.095 12.241 12.248 1.00 97.69 116 ALA A CA 1
ATOM 843 C C . ALA A 1 116 ? -4.567 11.873 11.976 1.00 97.69 116 ALA A C 1
ATOM 845 O O . ALA A 1 116 ? -5.205 11.191 12.781 1.00 97.69 116 ALA A O 1
ATOM 846 N N . GLN A 1 117 ? -5.091 12.253 10.806 1.00 98.19 117 GLN A N 1
ATOM 847 C CA . GLN A 1 117 ? -6.455 11.915 10.384 1.00 98.19 117 GLN A CA 1
ATOM 848 C C . GLN A 1 117 ? -6.619 10.422 10.071 1.00 98.19 117 GLN A C 1
ATOM 850 O O . GLN A 1 117 ? -7.636 9.820 10.419 1.00 98.19 117 GLN A O 1
ATOM 855 N N . ALA A 1 118 ? -5.615 9.800 9.446 1.00 97.75 118 ALA A N 1
ATOM 856 C CA . ALA A 1 118 ? -5.578 8.357 9.226 1.00 97.75 118 ALA A CA 1
ATOM 857 C C . ALA A 1 118 ? -5.608 7.593 10.566 1.00 97.75 118 ALA A C 1
ATOM 859 O O . ALA A 1 118 ? -6.403 6.665 10.746 1.00 97.75 118 ALA A O 1
ATOM 860 N N . ARG A 1 119 ? -4.793 8.028 11.534 1.00 97.19 119 ARG A N 1
ATOM 861 C CA . ARG A 1 119 ? -4.733 7.480 12.894 1.00 97.19 119 ARG A CA 1
ATOM 862 C C . ARG A 1 119 ? -6.078 7.583 13.604 1.00 97.19 119 ARG A C 1
ATOM 864 O O . ARG A 1 119 ? -6.552 6.587 14.149 1.00 97.19 119 ARG A O 1
ATOM 871 N N . GLU A 1 120 ? -6.702 8.759 13.582 1.00 96.75 120 GLU A N 1
ATOM 872 C CA . GLU A 1 120 ? -8.022 8.982 14.179 1.00 96.75 120 GLU A CA 1
ATOM 873 C C . GLU A 1 120 ? -9.079 8.060 13.562 1.00 96.75 120 GLU A C 1
ATOM 875 O O . GLU A 1 120 ? -9.774 7.355 14.292 1.00 96.75 120 GLU A O 1
ATOM 880 N N . LEU A 1 121 ? -9.134 7.967 12.229 1.00 94.56 121 LEU A N 1
ATOM 881 C CA . LEU A 1 121 ? -10.081 7.099 11.527 1.00 94.56 121 LEU A CA 1
ATOM 882 C C . LEU A 1 121 ? -9.964 5.632 11.968 1.00 94.56 121 LEU A C 1
ATOM 884 O O . LEU A 1 121 ? -10.973 4.983 12.262 1.00 94.56 121 LEU A O 1
ATOM 888 N N . VAL A 1 122 ? -8.740 5.099 12.018 1.00 93.56 122 VAL A N 1
ATOM 889 C CA . VAL A 1 122 ? -8.486 3.713 12.441 1.00 93.56 122 VAL A CA 1
ATOM 890 C C . VAL A 1 122 ? -8.866 3.504 13.904 1.00 93.56 122 VAL A C 1
ATOM 892 O O . VAL A 1 122 ? -9.510 2.503 14.223 1.00 93.56 122 VAL A O 1
ATOM 895 N N . LEU A 1 123 ? -8.537 4.451 14.786 1.00 92.88 123 LEU A N 1
ATOM 896 C CA . LEU A 1 123 ? -8.916 4.394 16.198 1.00 92.88 123 LEU A CA 1
ATOM 897 C C . LEU A 1 123 ? -10.435 4.372 16.374 1.00 92.88 123 LEU A C 1
ATOM 899 O O . LEU A 1 123 ? -10.945 3.500 17.079 1.00 92.88 123 LEU A O 1
ATOM 903 N N . THR A 1 124 ? -11.163 5.267 15.703 1.00 92.31 124 THR A N 1
ATOM 904 C CA . THR A 1 124 ? -12.629 5.326 15.766 1.00 92.31 124 THR A CA 1
ATOM 905 C C . THR A 1 124 ? -13.259 4.012 15.313 1.00 92.31 124 THR A C 1
ATOM 907 O O . THR A 1 124 ? -14.153 3.494 15.984 1.00 92.31 124 THR A O 1
ATOM 910 N N . ARG A 1 125 ? -12.774 3.429 14.210 1.00 90.88 125 ARG A N 1
ATOM 911 C CA . ARG A 1 125 ? -13.279 2.146 13.694 1.00 90.88 125 ARG A CA 1
ATOM 912 C C . ARG A 1 125 ? -13.021 0.995 14.660 1.00 90.88 125 ARG A C 1
ATOM 914 O O . ARG A 1 125 ? -13.929 0.212 14.934 1.00 90.88 125 ARG A O 1
ATOM 921 N N . VAL A 1 126 ? -11.812 0.913 15.217 1.00 89.69 126 VAL A N 1
ATOM 922 C CA . VAL A 1 126 ? -11.477 -0.117 16.208 1.00 89.69 126 VAL A CA 1
ATOM 923 C C . VAL A 1 126 ? -12.337 0.041 17.460 1.00 89.69 126 VAL A C 1
ATOM 925 O O . VAL A 1 126 ? -12.902 -0.943 17.927 1.00 89.69 126 VAL A O 1
ATOM 928 N N . GLN A 1 127 ? -12.502 1.259 17.979 1.00 88.12 127 GLN A N 1
ATOM 929 C CA . GLN A 1 127 ? -13.321 1.520 19.166 1.00 88.12 127 GLN A CA 1
ATOM 930 C C . GLN A 1 127 ? -14.797 1.170 18.945 1.00 88.12 127 GLN A C 1
ATOM 932 O O . GLN A 1 127 ? -15.397 0.502 19.789 1.00 88.12 127 GLN A O 1
ATOM 937 N N . ALA A 1 128 ? -15.362 1.529 17.790 1.00 84.38 128 ALA A N 1
ATOM 938 C CA . ALA A 1 128 ? -16.715 1.122 17.414 1.00 84.38 128 ALA A CA 1
ATOM 939 C C . ALA A 1 128 ? -16.862 -0.413 17.384 1.00 84.38 128 ALA A C 1
ATOM 941 O O . ALA A 1 128 ? -17.879 -0.948 17.827 1.00 84.38 128 ALA A O 1
ATOM 942 N N . GLY A 1 129 ? -15.822 -1.126 16.937 1.00 76.69 129 GLY A N 1
ATOM 943 C CA . GLY A 1 129 ? -15.759 -2.588 16.965 1.00 76.69 129 GLY A CA 1
ATOM 944 C C . GLY A 1 129 ? -15.602 -3.187 18.368 1.00 76.69 129 GLY A C 1
ATOM 945 O O . GLY A 1 129 ? -16.183 -4.231 18.648 1.00 76.69 129 GLY A O 1
ATOM 946 N N . THR A 1 130 ? -14.875 -2.538 19.286 1.00 62.25 130 THR A N 1
ATOM 947 C CA . THR A 1 130 ? -14.661 -3.054 20.658 1.00 62.25 130 THR A CA 1
ATOM 948 C C . THR A 1 130 ? -15.922 -3.097 21.521 1.00 62.25 130 THR A C 1
ATOM 950 O O . THR A 1 130 ? -15.950 -3.821 22.512 1.00 62.25 130 THR A O 1
ATOM 953 N N . GLY A 1 131 ? -16.974 -2.364 21.143 1.00 61.78 131 GLY A N 1
ATOM 954 C CA . GLY A 1 131 ? -18.288 -2.462 21.784 1.00 61.78 131 GLY A CA 1
ATOM 955 C C . GLY A 1 131 ? -19.052 -3.750 21.447 1.00 61.78 131 GLY A C 1
ATOM 956 O O . GLY A 1 131 ? -20.098 -4.005 22.041 1.00 61.78 131 GLY A O 1
ATOM 957 N N . GLN A 1 132 ? -18.557 -4.558 20.501 1.00 65.19 132 GLN A N 1
ATOM 958 C CA . GLN A 1 132 ? -19.174 -5.820 20.103 1.00 65.19 132 GLN A CA 1
ATOM 959 C C . GLN A 1 132 ? -18.713 -6.979 21.004 1.00 65.19 132 GLN A C 1
ATOM 961 O O . GLN A 1 132 ? -17.539 -7.057 21.368 1.00 65.19 132 GLN A O 1
ATOM 966 N N . PRO A 1 133 ? -19.602 -7.938 21.329 1.00 58.03 133 PRO A N 1
ATOM 967 C CA . PRO A 1 133 ? -19.283 -9.075 22.200 1.00 58.03 133 PRO A CA 1
ATOM 968 C C . PRO A 1 133 ? -18.281 -10.061 21.580 1.00 58.03 133 PRO A C 1
ATOM 970 O O . PRO A 1 133 ? -17.716 -10.894 22.284 1.00 58.03 133 PRO A O 1
ATOM 973 N N . THR A 1 134 ? -18.056 -9.975 20.268 1.00 70.94 134 THR A N 1
ATOM 974 C CA . THR A 1 134 ? -17.072 -10.778 19.539 1.00 70.94 134 THR A CA 1
ATOM 975 C C . THR A 1 134 ? -16.264 -9.864 18.635 1.00 70.94 134 THR A C 1
ATOM 977 O O . THR A 1 134 ? -16.835 -9.016 17.950 1.00 70.94 134 THR A O 1
ATOM 980 N N . PHE A 1 135 ? -14.942 -10.038 18.637 1.00 69.31 135 PHE A N 1
ATOM 981 C CA . PHE A 1 135 ? -14.074 -9.356 17.687 1.00 69.31 135 PHE A CA 1
ATOM 982 C C . PHE A 1 135 ? -14.429 -9.823 16.272 1.00 69.31 135 PHE A C 1
ATOM 984 O O . PHE A 1 135 ? -14.326 -11.013 15.975 1.00 69.31 135 PHE A O 1
ATOM 991 N N . GLN A 1 136 ? -14.850 -8.890 15.418 1.00 74.44 136 GLN A N 1
ATOM 992 C CA . GLN A 1 136 ? -15.069 -9.146 14.000 1.00 74.44 136 GLN A CA 1
ATOM 993 C C . GLN A 1 136 ? -13.936 -8.502 13.193 1.00 74.44 136 GLN A C 1
ATOM 995 O O . GLN A 1 136 ? -13.690 -7.302 13.349 1.00 74.44 136 GLN A O 1
ATOM 1000 N N . PRO A 1 137 ? -13.233 -9.277 12.352 1.00 77.50 137 PRO A N 1
ATOM 1001 C CA . PRO A 1 137 ? -12.296 -8.743 11.374 1.00 77.50 137 PRO A CA 1
ATOM 1002 C C . PRO A 1 137 ? -12.933 -7.670 10.493 1.00 77.50 137 PRO A C 1
ATOM 1004 O O . PRO A 1 137 ? -14.110 -7.763 10.139 1.00 77.50 137 PRO A O 1
ATOM 1007 N N . TYR A 1 138 ? -12.152 -6.658 10.114 1.00 86.19 138 TYR A N 1
ATOM 1008 C CA . TYR A 1 138 ? -12.658 -5.595 9.254 1.00 86.19 138 TYR A CA 1
ATOM 1009 C C . TYR A 1 138 ? -13.031 -6.139 7.871 1.00 86.19 138 TYR A C 1
ATOM 1011 O O . TYR A 1 138 ? -12.238 -6.833 7.227 1.00 86.19 138 TYR A O 1
ATOM 1019 N N . ARG A 1 139 ? -14.215 -5.758 7.386 1.00 90.19 139 ARG A N 1
ATOM 1020 C CA . ARG A 1 139 ? -14.647 -5.977 6.004 1.00 90.19 139 ARG A CA 1
ATOM 1021 C C . ARG A 1 139 ? -15.111 -4.664 5.394 1.00 90.19 139 ARG A C 1
ATOM 1023 O O . ARG A 1 139 ? -15.928 -3.986 6.020 1.00 90.19 139 ARG A O 1
ATOM 1030 N N . PRO A 1 140 ? -14.598 -4.286 4.213 1.00 93.50 140 PRO A N 1
ATOM 1031 C CA . PRO A 1 140 ? -15.041 -3.066 3.573 1.00 93.50 140 PRO A CA 1
ATOM 1032 C C . PRO A 1 140 ? -16.491 -3.186 3.110 1.00 93.50 140 PRO A C 1
ATOM 1034 O O . PRO A 1 140 ? -16.910 -4.208 2.572 1.00 93.50 140 PRO A O 1
ATOM 1037 N N . THR A 1 141 ? -17.237 -2.103 3.286 1.00 93.44 141 THR A N 1
ATOM 1038 C CA . THR A 1 141 ? -18.549 -1.886 2.668 1.00 93.44 141 THR A CA 1
ATOM 1039 C C . THR A 1 141 ? -18.517 -0.561 1.904 1.00 93.44 141 THR A C 1
ATOM 1041 O O . THR A 1 141 ? -17.592 0.235 2.106 1.00 93.44 141 THR A O 1
ATOM 1044 N N . PRO A 1 142 ? -19.501 -0.270 1.037 1.00 92.62 142 PRO A N 1
ATOM 1045 C CA . PRO A 1 142 ? -19.576 1.027 0.362 1.00 92.62 142 PRO A CA 1
ATOM 1046 C C . PRO A 1 142 ? -19.583 2.227 1.329 1.00 92.62 142 PRO A C 1
ATOM 1048 O O . PRO A 1 142 ? -19.024 3.280 1.017 1.00 92.62 142 PRO A O 1
ATOM 1051 N N . GLU A 1 143 ? -20.164 2.061 2.520 1.00 90.94 143 GLU A N 1
ATOM 1052 C CA . GLU A 1 143 ? -20.232 3.062 3.593 1.00 90.94 143 GLU A CA 1
ATOM 1053 C C . GLU A 1 143 ? -18.949 3.092 4.435 1.00 90.94 143 GLU A C 1
ATOM 1055 O O . GLU A 1 143 ? -18.487 4.154 4.857 1.00 90.94 143 GLU A O 1
ATOM 1060 N N . HIS A 1 144 ? -18.348 1.924 4.662 1.00 91.88 144 HIS A N 1
ATOM 1061 C CA . HIS A 1 144 ? -17.120 1.754 5.427 1.00 91.88 144 HIS A CA 1
ATOM 1062 C C . HIS A 1 144 ? -16.019 1.193 4.527 1.00 91.88 144 HIS A C 1
ATOM 1064 O O . HIS A 1 144 ? -15.650 0.021 4.598 1.00 91.88 144 HIS A O 1
ATOM 1070 N N . LYS A 1 145 ? -15.473 2.054 3.665 1.00 96.38 145 LYS A N 1
ATOM 1071 C CA . LYS A 1 145 ? -14.424 1.676 2.708 1.00 96.38 145 LYS A CA 1
ATOM 1072 C C . LYS A 1 145 ? -13.099 1.350 3.395 1.00 96.38 145 LYS A C 1
ATOM 1074 O O . LYS A 1 145 ? -12.720 2.017 4.365 1.00 96.38 145 LYS A O 1
ATOM 1079 N N . LEU A 1 146 ? -12.369 0.374 2.862 1.00 97.12 146 LEU A N 1
ATOM 1080 C CA . LEU A 1 146 ? -10.964 0.159 3.204 1.00 97.12 146 LEU A CA 1
ATOM 1081 C C . LEU A 1 146 ? -10.168 1.416 2.828 1.00 97.12 146 LEU A C 1
ATOM 1083 O O . LEU A 1 146 ? -10.353 1.953 1.739 1.00 97.12 146 LEU A O 1
ATOM 1087 N N . LEU A 1 147 ? -9.290 1.885 3.710 1.00 97.94 147 LEU A N 1
ATOM 1088 C CA . LEU A 1 147 ? -8.355 2.960 3.384 1.00 97.94 147 LEU A CA 1
ATOM 1089 C C . LEU A 1 147 ? -6.998 2.361 3.011 1.00 97.94 147 LEU A C 1
ATOM 1091 O O . LEU A 1 147 ? -6.368 1.713 3.840 1.00 97.94 147 LEU A O 1
ATOM 1095 N N . THR A 1 148 ? -6.522 2.610 1.798 1.00 98.00 148 THR A N 1
ATOM 1096 C CA . THR A 1 148 ? -5.128 2.357 1.432 1.00 98.00 148 THR A CA 1
ATOM 1097 C C . THR A 1 148 ? -4.325 3.637 1.628 1.00 98.00 148 THR A C 1
ATOM 1099 O O . THR A 1 148 ? -4.587 4.639 0.965 1.00 98.00 148 THR A O 1
ATOM 1102 N N . LEU A 1 149 ? -3.336 3.613 2.520 1.00 98.38 149 LEU A N 1
ATOM 1103 C CA . LEU A 1 149 ? -2.404 4.718 2.740 1.00 98.38 149 LEU A CA 1
ATOM 1104 C C . LEU A 1 149 ? -1.054 4.369 2.108 1.00 98.38 149 LEU A C 1
ATOM 1106 O O . LEU A 1 149 ? -0.343 3.496 2.605 1.00 98.38 149 LEU A O 1
ATOM 1110 N N . THR A 1 150 ? -0.721 5.042 1.008 1.00 98.12 150 THR A N 1
ATOM 1111 C CA . THR A 1 150 ? 0.537 4.846 0.276 1.00 98.12 150 THR A CA 1
ATOM 1112 C C . THR A 1 150 ? 1.576 5.874 0.718 1.00 98.12 150 THR A C 1
ATOM 1114 O O . THR A 1 150 ? 1.308 7.072 0.701 1.00 98.12 150 THR A O 1
ATOM 1117 N N . LEU A 1 151 ? 2.756 5.399 1.101 1.00 97.19 151 LEU A N 1
ATOM 1118 C CA . LEU A 1 151 ? 3.885 6.184 1.593 1.00 97.19 151 LEU A CA 1
ATOM 1119 C C . LEU A 1 151 ? 5.035 6.014 0.596 1.00 97.19 151 LEU A C 1
ATOM 1121 O O . LEU A 1 151 ? 5.607 4.926 0.506 1.00 97.19 151 LEU A O 1
ATOM 1125 N N . ILE A 1 152 ? 5.326 7.053 -0.186 1.00 95.56 152 ILE A N 1
ATOM 1126 C CA . ILE A 1 152 ? 6.412 7.044 -1.174 1.00 95.56 152 ILE A CA 1
ATOM 1127 C C . ILE A 1 152 ? 7.674 7.600 -0.516 1.00 95.56 152 ILE A C 1
ATOM 1129 O O . ILE A 1 152 ? 7.657 8.719 -0.008 1.00 95.56 152 ILE A O 1
ATOM 1133 N N . GLY A 1 153 ? 8.754 6.814 -0.513 1.00 92.25 153 GLY A N 1
ATOM 1134 C CA . GLY A 1 153 ? 9.988 7.152 0.197 1.00 92.25 153 GLY A CA 1
ATOM 1135 C C . GLY A 1 153 ? 9.787 7.119 1.710 1.00 92.25 153 GLY A C 1
ATOM 1136 O O . GLY A 1 153 ? 9.978 8.124 2.389 1.00 92.25 153 GLY A O 1
ATOM 1137 N N . LEU A 1 154 ? 9.366 5.974 2.254 1.00 91.69 154 LEU A N 1
ATOM 1138 C CA . LEU A 1 154 ? 9.053 5.828 3.675 1.00 91.69 154 LEU A CA 1
ATOM 1139 C C . LEU A 1 154 ? 10.264 6.143 4.559 1.00 91.69 154 LEU A C 1
ATOM 1141 O O . LEU A 1 154 ? 10.108 6.787 5.593 1.00 91.69 154 LEU A O 1
ATOM 1145 N N . SER A 1 155 ? 11.464 5.709 4.176 1.00 85.88 155 SER A N 1
ATOM 1146 C CA . SER A 1 155 ? 12.661 6.013 4.969 1.00 85.88 155 SER A CA 1
ATOM 1147 C C . SER A 1 155 ? 12.972 7.505 5.018 1.00 85.88 155 SER A C 1
ATOM 1149 O O . SER A 1 155 ? 13.279 8.004 6.099 1.00 85.88 155 SER A O 1
ATOM 1151 N N . ASP A 1 156 ? 12.815 8.214 3.899 1.00 87.44 156 ASP A N 1
ATOM 1152 C CA . ASP A 1 156 ? 12.976 9.671 3.851 1.00 87.44 156 ASP A CA 1
ATOM 1153 C C . ASP A 1 156 ? 11.912 10.340 4.732 1.00 87.44 156 ASP A C 1
ATOM 1155 O O . ASP A 1 156 ? 12.220 11.162 5.592 1.00 87.44 156 ASP A O 1
ATOM 1159 N N . LEU A 1 157 ? 10.655 9.899 4.600 1.00 90.88 157 LEU A N 1
ATOM 1160 C CA . LEU A 1 157 ? 9.519 10.396 5.374 1.00 90.88 157 LEU A CA 1
ATOM 1161 C C . LEU A 1 157 ? 9.747 10.290 6.892 1.00 90.88 157 LEU A C 1
ATOM 1163 O O . LEU A 1 157 ? 9.426 11.218 7.634 1.00 90.88 157 LEU A O 1
ATOM 1167 N N . LEU A 1 158 ? 10.320 9.176 7.355 1.00 91.56 158 LEU A N 1
ATOM 1168 C CA . LEU A 1 158 ? 10.626 8.947 8.769 1.00 91.56 158 LEU A CA 1
ATOM 1169 C C . LEU A 1 158 ? 11.756 9.839 9.304 1.00 91.56 158 LEU A C 1
ATOM 1171 O O . LEU A 1 158 ? 11.890 9.935 10.524 1.00 91.56 158 LEU A O 1
ATOM 1175 N N . GLY A 1 159 ? 12.568 10.449 8.437 1.00 89.50 159 GLY A N 1
ATOM 1176 C CA . GLY A 1 159 ? 13.646 11.366 8.814 1.00 89.50 159 GLY A CA 1
ATOM 1177 C C . GLY A 1 159 ? 13.195 12.813 9.034 1.00 89.50 159 GLY A C 1
ATOM 1178 O O . GLY A 1 159 ? 13.927 13.582 9.647 1.00 89.50 159 GLY A O 1
ATOM 1179 N N . HIS A 1 160 ? 11.999 13.192 8.571 1.00 92.25 160 HIS A N 1
ATOM 1180 C CA . HIS A 1 160 ? 11.568 14.595 8.572 1.00 92.25 160 HIS A CA 1
ATOM 1181 C C . HIS A 1 160 ? 10.901 15.073 9.871 1.00 92.25 160 HIS A C 1
ATOM 1183 O O . HIS A 1 160 ? 11.062 16.235 10.234 1.00 92.25 160 HIS A O 1
ATOM 1189 N N . ASP A 1 161 ? 10.114 14.230 10.549 1.00 92.25 161 ASP A N 1
ATOM 1190 C CA . ASP A 1 161 ? 9.372 14.620 11.758 1.00 92.25 161 ASP A CA 1
ATOM 1191 C C . ASP A 1 161 ? 9.056 13.394 12.632 1.00 92.25 161 ASP A C 1
ATOM 1193 O O . ASP A 1 161 ? 8.524 12.393 12.146 1.00 92.25 161 ASP A O 1
ATOM 1197 N N . GLU A 1 162 ? 9.336 13.473 13.937 1.00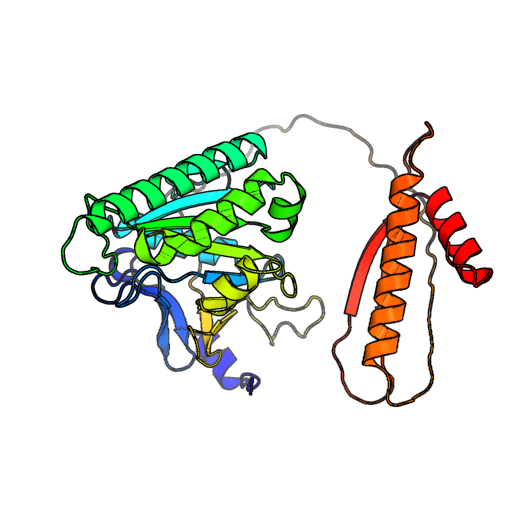 92.38 162 GLU A N 1
ATOM 1198 C CA . GLU A 1 162 ? 9.085 12.380 14.890 1.00 92.38 162 GLU A CA 1
ATOM 1199 C C . GLU A 1 162 ? 7.607 11.966 14.929 1.00 92.38 162 GLU A C 1
ATOM 1201 O O . GLU A 1 162 ? 7.285 10.781 15.019 1.00 92.38 162 GLU A O 1
ATOM 1206 N N . ARG A 1 163 ? 6.688 12.927 14.776 1.00 94.69 163 ARG A N 1
ATOM 1207 C CA . ARG A 1 163 ? 5.241 12.674 14.822 1.00 94.69 163 ARG A CA 1
ATOM 1208 C C . ARG A 1 163 ? 4.793 11.754 13.696 1.00 94.69 163 ARG A C 1
ATOM 1210 O O . ARG A 1 163 ? 3.867 10.970 13.879 1.00 94.69 163 ARG A O 1
ATOM 1217 N N . ILE A 1 164 ? 5.457 11.817 12.539 1.00 95.75 164 ILE A N 1
ATOM 1218 C CA . ILE A 1 164 ? 5.176 10.912 11.420 1.00 95.75 164 ILE A CA 1
ATOM 1219 C C . ILE A 1 164 ? 5.477 9.472 11.840 1.00 95.75 164 ILE A C 1
ATOM 1221 O O . ILE A 1 164 ? 4.661 8.576 11.610 1.00 95.75 164 ILE A O 1
ATOM 1225 N N . ARG A 1 165 ? 6.616 9.243 12.502 1.00 94.12 165 ARG A N 1
ATOM 1226 C CA . ARG A 1 165 ? 6.986 7.919 13.009 1.00 94.12 165 ARG A CA 1
ATOM 1227 C C . ARG A 1 165 ? 5.994 7.425 14.054 1.00 94.12 165 ARG A C 1
ATOM 1229 O O . ARG A 1 165 ? 5.476 6.319 13.906 1.00 94.12 165 ARG A O 1
ATOM 1236 N N . GLU A 1 166 ? 5.688 8.246 15.057 1.00 94.00 166 GLU A N 1
ATOM 1237 C CA . GLU A 1 166 ? 4.732 7.909 16.119 1.00 94.00 166 GLU A CA 1
ATOM 1238 C C . GLU A 1 166 ? 3.352 7.536 15.552 1.00 94.00 166 GLU A C 1
ATOM 1240 O O . GLU A 1 166 ? 2.744 6.534 15.956 1.00 94.00 166 GLU A O 1
ATOM 1245 N N . ASP A 1 167 ? 2.872 8.300 14.568 1.00 96.69 167 ASP A N 1
ATOM 1246 C CA . ASP A 1 167 ? 1.583 8.062 13.927 1.00 96.69 167 ASP A CA 1
ATOM 1247 C C . ASP A 1 167 ? 1.579 6.787 13.105 1.00 96.69 167 ASP A C 1
ATOM 1249 O O . ASP A 1 167 ? 0.655 5.984 13.239 1.00 96.69 167 ASP A O 1
ATOM 1253 N N . LEU A 1 168 ? 2.621 6.541 12.313 1.00 96.75 168 LEU A N 1
ATOM 1254 C CA . LEU A 1 168 ? 2.748 5.310 11.541 1.00 96.75 168 LEU A CA 1
ATOM 1255 C C . LEU A 1 168 ? 2.858 4.077 12.446 1.00 96.75 168 LEU A C 1
ATOM 1257 O O . LEU A 1 168 ? 2.225 3.053 12.175 1.00 96.75 168 LEU A O 1
ATOM 1261 N N . GLU A 1 169 ? 3.594 4.155 13.553 1.00 94.50 169 GLU A N 1
ATOM 1262 C CA . GLU A 1 169 ? 3.670 3.071 14.536 1.00 94.50 169 GLU A CA 1
ATOM 1263 C C . GLU A 1 169 ? 2.328 2.831 15.240 1.00 94.50 169 GLU A C 1
ATOM 1265 O O . GLU A 1 169 ? 1.933 1.685 15.481 1.00 94.50 169 GLU A O 1
ATOM 1270 N N . SER A 1 170 ? 1.589 3.893 15.560 1.00 94.62 170 SER A N 1
ATOM 1271 C CA . SER A 1 170 ? 0.231 3.799 16.105 1.00 94.62 170 SER A CA 1
ATOM 1272 C C . SER A 1 170 ? -0.739 3.165 15.105 1.00 94.62 170 SER A C 1
ATOM 1274 O O . SER A 1 170 ? -1.439 2.202 15.433 1.00 94.62 170 SER A O 1
ATOM 1276 N N . ILE A 1 171 ? -0.718 3.639 13.859 1.00 96.38 171 ILE A N 1
ATOM 1277 C CA . ILE A 1 171 ? -1.533 3.120 12.766 1.00 96.38 171 ILE A CA 1
ATOM 1278 C C . ILE A 1 171 ? -1.212 1.645 12.527 1.00 96.38 171 ILE A C 1
ATOM 1280 O O . ILE A 1 171 ? -2.131 0.835 12.537 1.00 96.38 171 ILE A O 1
ATOM 1284 N N . SER A 1 172 ? 0.058 1.256 12.385 1.00 95.31 172 SER A N 1
ATOM 1285 C CA . SER A 1 172 ? 0.452 -0.129 12.065 1.00 95.31 172 SER A CA 1
ATOM 1286 C C . SER A 1 172 ? -0.071 -1.164 13.073 1.00 95.31 172 SER A C 1
ATOM 1288 O O . SER A 1 172 ? -0.440 -2.274 12.694 1.00 95.31 172 SER A O 1
ATOM 1290 N N . ARG A 1 173 ? -0.199 -0.796 14.356 1.00 93.56 173 ARG A N 1
ATOM 1291 C CA . ARG A 1 173 ? -0.773 -1.663 15.404 1.00 93.56 173 ARG A CA 1
ATOM 1292 C C . ARG A 1 173 ? -2.255 -1.956 15.206 1.00 93.56 173 ARG A C 1
ATOM 1294 O O . ARG A 1 173 ? -2.748 -2.987 15.662 1.00 93.56 173 ARG A O 1
ATOM 1301 N N . LEU A 1 174 ? -2.971 -1.033 14.578 1.00 93.25 174 LEU A N 1
ATOM 1302 C CA . LEU A 1 174 ? -4.427 -1.036 14.501 1.00 93.25 174 LEU A CA 1
ATOM 1303 C C . LEU A 1 174 ? -4.945 -1.205 13.070 1.00 93.25 174 LEU A C 1
ATOM 1305 O O . LEU A 1 174 ? -6.101 -1.578 12.897 1.00 93.25 174 LEU A O 1
ATOM 1309 N N . ALA A 1 175 ? -4.099 -0.994 12.063 1.00 94.12 175 ALA A N 1
ATOM 1310 C CA . ALA A 1 175 ? -4.429 -0.915 10.645 1.00 94.12 175 ALA A CA 1
ATOM 1311 C C . ALA A 1 175 ? -5.251 -2.119 10.162 1.00 94.12 175 ALA A C 1
ATOM 1313 O O . ALA A 1 175 ? -6.354 -1.940 9.640 1.00 94.12 175 ALA A O 1
ATOM 1314 N N . ARG A 1 176 ? -4.792 -3.345 10.465 1.00 92.38 176 ARG A N 1
ATOM 1315 C CA . ARG A 1 176 ? -5.498 -4.595 10.119 1.00 92.38 176 ARG A CA 1
ATOM 1316 C C . ARG A 1 176 ? -6.944 -4.596 10.629 1.00 92.38 176 ARG A C 1
ATOM 1318 O O . ARG A 1 176 ? -7.863 -4.909 9.881 1.00 92.38 176 ARG A O 1
ATOM 1325 N N . ARG A 1 177 ? -7.158 -4.168 11.879 1.00 90.69 177 ARG A N 1
ATOM 1326 C CA . ARG A 1 177 ? -8.472 -4.149 12.552 1.00 90.69 177 ARG A CA 1
ATOM 1327 C C . ARG A 1 177 ? -9.327 -2.932 12.193 1.00 90.69 177 ARG A C 1
ATOM 1329 O O . ARG A 1 177 ? -10.547 -3.012 12.233 1.00 90.69 177 ARG A O 1
ATOM 1336 N N . GLY A 1 178 ? -8.694 -1.806 11.883 1.00 92.56 178 GLY A N 1
ATOM 1337 C CA . GLY A 1 178 ? -9.353 -0.549 11.528 1.00 92.56 178 GLY A CA 1
ATOM 1338 C C . GLY A 1 178 ? -9.648 -0.403 10.038 1.00 92.56 178 GLY A C 1
ATOM 1339 O O . GLY A 1 178 ? -10.106 0.658 9.614 1.00 92.56 178 GLY A O 1
ATOM 1340 N N . GLY A 1 179 ? -9.372 -1.431 9.233 1.00 94.56 179 GLY A N 1
ATOM 1341 C CA . GLY A 1 179 ? -9.621 -1.383 7.798 1.00 94.56 179 GLY A CA 1
ATOM 1342 C C . GLY A 1 179 ? -8.715 -0.406 7.070 1.00 94.56 179 GLY A C 1
ATOM 1343 O O . GLY A 1 179 ? -9.198 0.386 6.257 1.00 94.56 179 GLY A O 1
ATOM 1344 N N . MET A 1 180 ? -7.423 -0.443 7.391 1.00 96.50 180 MET A N 1
ATOM 1345 C CA . MET A 1 180 ? -6.403 0.329 6.700 1.00 96.50 180 MET A CA 1
ATOM 1346 C C . MET A 1 180 ? -5.281 -0.576 6.189 1.00 96.50 180 MET A C 1
ATOM 1348 O O . MET A 1 180 ? -4.642 -1.271 6.974 1.00 96.50 180 MET A O 1
ATOM 1352 N N . SER A 1 181 ? -5.019 -0.542 4.885 1.00 96.50 181 SER A N 1
ATOM 1353 C CA . SER A 1 181 ? -3.832 -1.147 4.278 1.00 96.50 181 SER A CA 1
ATOM 1354 C C . SER A 1 181 ? -2.743 -0.078 4.174 1.00 96.50 181 SER A C 1
ATOM 1356 O O . SER A 1 181 ? -2.947 0.955 3.536 1.00 96.50 181 SER A O 1
ATOM 1358 N N . LEU A 1 182 ? -1.595 -0.293 4.823 1.00 97.62 182 LEU A N 1
ATOM 1359 C CA . LEU A 1 182 ? -0.414 0.538 4.576 1.00 97.62 182 LEU A CA 1
ATOM 1360 C C . LEU A 1 182 ? 0.343 -0.017 3.379 1.00 97.62 182 LEU A C 1
ATOM 1362 O O . LEU A 1 182 ? 0.608 -1.220 3.314 1.00 97.62 182 LEU A O 1
ATOM 1366 N N . ARG A 1 183 ? 0.740 0.874 2.476 1.00 97.62 183 ARG A N 1
ATOM 1367 C CA . ARG A 1 183 ? 1.569 0.560 1.320 1.00 97.62 183 ARG A CA 1
ATOM 1368 C C . ARG A 1 183 ? 2.841 1.400 1.360 1.00 97.62 183 ARG A C 1
ATOM 1370 O O . ARG A 1 183 ? 2.742 2.614 1.242 1.00 97.62 183 ARG A O 1
ATOM 1377 N N . SER A 1 184 ? 4.013 0.791 1.508 1.00 96.50 184 SER A N 1
ATOM 1378 C CA . SER A 1 184 ? 5.284 1.503 1.321 1.00 96.50 184 SER A CA 1
ATOM 1379 C C . SER A 1 184 ? 5.765 1.358 -0.120 1.00 96.50 184 SER A C 1
ATOM 1381 O O . SER A 1 184 ? 5.538 0.323 -0.751 1.00 96.50 184 SER A O 1
ATOM 1383 N N . VAL A 1 185 ? 6.394 2.402 -0.654 1.00 95.56 185 VAL A N 1
ATOM 1384 C CA . VAL A 1 185 ? 7.001 2.411 -1.988 1.00 95.56 185 VAL A CA 1
ATOM 1385 C C . VAL A 1 185 ? 8.409 2.979 -1.863 1.00 95.56 185 VAL A C 1
ATOM 1387 O O . VAL A 1 185 ? 8.562 4.173 -1.618 1.00 95.56 185 VAL A O 1
ATOM 1390 N N . ASP A 1 186 ? 9.425 2.135 -2.030 1.00 92.81 186 ASP A N 1
ATOM 1391 C CA . ASP A 1 186 ? 10.822 2.484 -1.745 1.00 92.81 186 ASP A CA 1
ATOM 1392 C C . ASP A 1 186 ? 11.807 1.927 -2.787 1.00 92.81 186 ASP A C 1
ATOM 1394 O O . ASP A 1 186 ? 11.484 1.079 -3.620 1.00 92.81 186 ASP A O 1
ATOM 1398 N N . THR A 1 187 ? 13.055 2.386 -2.733 1.00 87.50 187 THR A N 1
ATOM 1399 C CA . THR A 1 187 ? 14.158 1.784 -3.496 1.00 87.50 187 THR A CA 1
ATOM 1400 C C . THR A 1 187 ? 14.538 0.423 -2.884 1.00 87.50 187 THR A C 1
ATOM 1402 O O . THR A 1 187 ? 14.489 0.274 -1.659 1.00 87.50 187 THR A O 1
ATOM 1405 N N . PRO A 1 188 ? 14.949 -0.588 -3.678 1.00 84.00 188 PRO A N 1
ATOM 1406 C CA . PRO A 1 188 ? 15.385 -1.874 -3.141 1.00 84.00 188 PRO A CA 1
ATOM 1407 C C . PRO A 1 188 ? 16.483 -1.730 -2.081 1.00 84.00 188 PRO A C 1
ATOM 1409 O O . PRO A 1 188 ? 17.389 -0.911 -2.211 1.00 84.00 188 PRO A O 1
ATOM 1412 N N . GLY A 1 189 ? 16.410 -2.552 -1.032 1.00 76.88 189 GLY A N 1
ATOM 1413 C CA . GLY A 1 189 ? 17.365 -2.538 0.083 1.00 76.88 189 GLY A CA 1
ATOM 1414 C C . GLY A 1 189 ? 17.032 -1.541 1.196 1.00 76.88 189 GLY A C 1
ATOM 1415 O O . GLY A 1 189 ? 17.480 -1.739 2.325 1.00 76.88 189 GLY A O 1
ATOM 1416 N N . ILE A 1 190 ? 16.185 -0.546 0.928 1.00 75.88 190 ILE A N 1
ATOM 1417 C CA . ILE A 1 190 ? 15.663 0.357 1.952 1.00 75.88 190 ILE A CA 1
ATOM 1418 C C . ILE A 1 190 ? 14.576 -0.377 2.743 1.00 75.88 190 ILE A C 1
ATOM 1420 O O . ILE A 1 190 ? 13.647 -0.952 2.177 1.00 75.88 190 ILE A O 1
ATOM 1424 N N . ARG A 1 191 ? 14.707 -0.398 4.073 1.00 74.81 191 ARG A N 1
ATOM 1425 C CA . ARG A 1 191 ? 13.716 -1.003 4.970 1.00 74.81 191 ARG A CA 1
ATOM 1426 C C . ARG A 1 191 ? 13.352 -0.030 6.073 1.00 74.81 191 ARG A C 1
ATOM 1428 O O . ARG A 1 191 ? 14.232 0.549 6.705 1.00 74.81 191 ARG A O 1
ATOM 1435 N N . ALA A 1 192 ? 12.056 0.065 6.356 1.00 81.94 192 ALA A N 1
ATOM 1436 C CA . ALA A 1 192 ? 11.587 0.757 7.543 1.00 81.94 192 ALA A CA 1
ATOM 1437 C C . ALA A 1 192 ? 12.175 0.090 8.804 1.00 81.94 192 ALA A C 1
ATOM 1439 O O . ALA A 1 192 ? 12.173 -1.145 8.902 1.00 81.94 192 ALA A O 1
ATOM 1440 N N . PRO A 1 193 ? 12.674 0.863 9.778 1.00 82.06 193 PRO A N 1
ATOM 1441 C CA . PRO A 1 193 ? 13.221 0.308 11.005 1.00 82.06 193 PRO A CA 1
ATOM 1442 C C . PRO A 1 193 ? 12.123 -0.248 11.927 1.00 82.06 193 PRO A C 1
ATOM 1444 O O . PRO A 1 193 ? 10.926 0.016 11.775 1.00 82.06 193 PRO A O 1
ATOM 1447 N N . GLY A 1 194 ? 12.555 -1.033 12.917 1.00 86.94 194 GLY A N 1
ATOM 1448 C CA . GLY A 1 194 ? 11.751 -1.373 14.090 1.00 86.94 194 GLY A CA 1
ATOM 1449 C C . GLY A 1 194 ? 10.420 -2.069 13.790 1.00 86.94 194 GLY A C 1
ATOM 1450 O O . GLY A 1 194 ? 10.362 -3.095 13.103 1.00 86.94 194 GLY A O 1
ATOM 1451 N N . GLN A 1 195 ? 9.347 -1.544 14.383 1.00 87.69 195 GLN A N 1
ATOM 1452 C CA . GLN A 1 195 ? 8.010 -2.124 14.291 1.00 87.69 195 GLN A CA 1
ATOM 1453 C C . GLN A 1 195 ? 7.433 -2.042 12.875 1.00 87.69 195 GLN A C 1
ATOM 1455 O O . GLN A 1 195 ? 6.813 -3.006 12.424 1.00 87.69 195 GLN A O 1
ATOM 1460 N N . LEU A 1 196 ? 7.668 -0.937 12.165 1.00 89.44 196 LEU A N 1
ATOM 1461 C CA . LEU A 1 196 ? 7.182 -0.744 10.799 1.00 89.44 196 LEU A CA 1
ATOM 1462 C C . LEU A 1 196 ? 7.796 -1.765 9.841 1.00 89.44 196 LEU A C 1
ATOM 1464 O O . LEU A 1 196 ? 7.070 -2.403 9.082 1.00 89.44 196 LEU A O 1
ATOM 1468 N N . GLY A 1 197 ? 9.104 -2.018 9.945 1.00 88.25 197 GLY A N 1
ATOM 1469 C CA . GLY A 1 197 ? 9.765 -3.055 9.149 1.00 88.25 197 GLY A CA 1
ATOM 1470 C C . GLY A 1 197 ? 9.171 -4.448 9.367 1.00 88.25 197 GLY A C 1
ATOM 1471 O O . GLY A 1 197 ? 8.918 -5.177 8.410 1.00 88.25 197 GLY A O 1
ATOM 1472 N N . ARG A 1 198 ? 8.878 -4.812 10.625 1.00 88.50 198 ARG A N 1
ATOM 1473 C CA . ARG A 1 198 ? 8.203 -6.084 10.947 1.00 88.50 198 ARG A CA 1
ATOM 1474 C C . ARG A 1 198 ? 6.771 -6.124 10.424 1.00 88.50 198 ARG A C 1
ATOM 1476 O O . ARG A 1 198 ? 6.311 -7.182 10.013 1.00 88.50 198 ARG A O 1
ATOM 1483 N N . PHE A 1 199 ? 6.065 -4.999 10.461 1.00 90.12 199 PHE A N 1
ATOM 1484 C CA . PHE A 1 199 ? 4.697 -4.898 9.968 1.00 90.12 199 PHE A CA 1
ATOM 1485 C C . PHE A 1 199 ? 4.630 -5.152 8.457 1.00 90.12 199 PHE A C 1
ATOM 1487 O O . PHE A 1 199 ? 3.891 -6.035 8.029 1.00 90.12 199 PHE A O 1
ATOM 1494 N N . PHE A 1 200 ? 5.466 -4.472 7.667 1.00 90.94 200 PHE A N 1
ATOM 1495 C CA . PHE A 1 200 ? 5.561 -4.710 6.223 1.00 90.94 200 PHE A CA 1
ATOM 1496 C C . PHE A 1 200 ? 6.116 -6.098 5.885 1.00 90.94 200 PHE A C 1
ATOM 1498 O O . PHE A 1 200 ? 5.665 -6.715 4.927 1.00 90.94 200 PHE A O 1
ATOM 1505 N N . GLY A 1 201 ? 7.028 -6.636 6.701 1.00 87.50 201 GLY A N 1
ATOM 1506 C CA . GLY A 1 201 ? 7.560 -7.992 6.530 1.00 87.50 201 GLY A CA 1
ATOM 1507 C C . GLY A 1 201 ? 6.535 -9.121 6.712 1.00 87.50 201 GLY A C 1
ATOM 1508 O O . GLY A 1 201 ? 6.814 -10.248 6.320 1.00 87.50 201 GLY A O 1
ATOM 1509 N N . ASN A 1 202 ? 5.362 -8.831 7.287 1.00 87.56 202 ASN A N 1
ATOM 1510 C CA . ASN A 1 202 ? 4.232 -9.764 7.379 1.00 87.56 202 ASN A CA 1
ATOM 1511 C C . ASN A 1 202 ? 3.165 -9.521 6.289 1.00 87.56 202 ASN A C 1
ATOM 1513 O O . ASN A 1 202 ? 2.086 -10.106 6.356 1.00 87.56 202 ASN A O 1
ATOM 1517 N N . GLY A 1 203 ? 3.423 -8.618 5.340 1.00 91.44 203 GLY A N 1
ATOM 1518 C CA . GLY A 1 203 ? 2.512 -8.265 4.254 1.00 91.44 203 GLY A CA 1
ATOM 1519 C C . GLY A 1 203 ? 2.922 -8.836 2.902 1.00 91.44 203 GLY A C 1
ATOM 1520 O O . GLY A 1 203 ? 3.777 -9.715 2.803 1.00 91.44 203 GLY A O 1
ATOM 1521 N N . ASN A 1 204 ? 2.316 -8.290 1.851 1.00 93.69 204 ASN A N 1
ATOM 1522 C CA . ASN A 1 204 ? 2.760 -8.520 0.482 1.00 93.69 204 ASN A CA 1
ATOM 1523 C C . ASN A 1 204 ? 4.076 -7.781 0.223 1.00 93.69 204 ASN A C 1
ATOM 1525 O O . ASN A 1 204 ? 4.232 -6.631 0.635 1.00 93.69 204 ASN A O 1
ATOM 1529 N N . LEU A 1 205 ? 4.974 -8.392 -0.543 1.00 93.81 205 LEU A N 1
ATOM 1530 C CA . LEU A 1 205 ? 6.159 -7.736 -1.086 1.00 93.81 205 LEU A CA 1
ATOM 1531 C C . LEU A 1 205 ? 6.136 -7.821 -2.612 1.00 93.81 205 LEU A C 1
ATOM 1533 O O . LEU A 1 205 ? 6.059 -8.910 -3.176 1.00 93.81 205 LEU A O 1
ATOM 1537 N N . ILE A 1 206 ? 6.222 -6.670 -3.272 1.00 93.44 206 ILE A N 1
ATOM 1538 C CA . ILE A 1 206 ? 6.390 -6.556 -4.719 1.00 93.44 206 ILE A CA 1
ATOM 1539 C C . ILE A 1 206 ? 7.780 -5.986 -4.994 1.00 93.44 206 ILE A C 1
ATOM 1541 O O . ILE A 1 206 ? 8.079 -4.870 -4.578 1.00 93.44 206 ILE A O 1
ATOM 1545 N N . GLU A 1 207 ? 8.613 -6.718 -5.725 1.00 91.31 207 GLU A N 1
ATOM 1546 C CA . GLU A 1 207 ? 9.920 -6.242 -6.187 1.00 91.31 207 GLU A CA 1
ATOM 1547 C C . GLU A 1 207 ? 9.887 -6.075 -7.708 1.00 91.31 207 GLU A C 1
ATOM 1549 O O . GLU A 1 207 ? 9.914 -7.056 -8.451 1.00 91.31 207 GLU A O 1
ATOM 1554 N N . LEU A 1 208 ? 9.795 -4.832 -8.179 1.00 88.88 208 LEU A N 1
ATOM 1555 C CA . LEU A 1 208 ? 9.851 -4.485 -9.595 1.00 88.88 208 LEU A CA 1
ATOM 1556 C C . LEU A 1 208 ? 11.299 -4.526 -10.080 1.00 88.88 208 LEU A C 1
ATOM 1558 O O . LEU A 1 208 ? 12.183 -3.823 -9.582 1.00 88.88 208 LEU A O 1
ATOM 1562 N N . LEU A 1 209 ? 11.528 -5.353 -11.091 1.00 83.19 209 LEU A N 1
ATOM 1563 C CA . LEU A 1 209 ? 12.834 -5.581 -11.676 1.00 83.19 209 LEU A CA 1
ATOM 1564 C C . LEU A 1 209 ? 13.096 -4.493 -12.722 1.00 83.19 209 LEU A C 1
ATOM 1566 O O . LEU A 1 209 ? 12.316 -4.309 -13.656 1.00 83.19 209 LEU A O 1
ATOM 1570 N N . ALA A 1 210 ? 14.199 -3.762 -12.579 1.00 69.38 210 ALA A N 1
ATOM 1571 C CA . ALA A 1 210 ? 14.678 -2.881 -13.638 1.00 69.38 210 ALA A CA 1
ATOM 1572 C C . ALA A 1 210 ? 15.610 -3.646 -14.585 1.00 69.38 210 ALA A C 1
ATOM 1574 O O . ALA A 1 210 ? 16.405 -4.481 -14.145 1.00 69.38 210 ALA A O 1
ATOM 1575 N N . GLY A 1 211 ? 15.560 -3.312 -15.877 1.00 57.78 211 GLY A N 1
ATOM 1576 C CA . GLY A 1 211 ? 16.671 -3.607 -16.779 1.00 57.78 211 GLY A CA 1
ATOM 1577 C C . GLY A 1 211 ? 17.906 -2.876 -16.263 1.00 57.78 211 GLY A C 1
ATOM 1578 O O . GLY A 1 211 ? 17.851 -1.662 -16.059 1.00 57.78 211 GLY A O 1
ATOM 1579 N N . ARG A 1 212 ? 19.001 -3.589 -15.974 1.00 46.94 212 ARG A N 1
ATOM 1580 C CA . ARG A 1 212 ? 20.222 -2.913 -15.521 1.00 46.94 212 ARG A CA 1
ATOM 1581 C C . ARG A 1 212 ? 20.742 -2.045 -16.673 1.00 46.94 212 ARG A C 1
ATOM 1583 O O . ARG A 1 212 ? 20.810 -2.532 -17.805 1.00 46.94 212 ARG A O 1
ATOM 1590 N N . PRO A 1 213 ? 21.185 -0.808 -16.414 1.00 40.12 213 PRO A N 1
ATOM 1591 C CA . PRO A 1 213 ? 22.027 -0.098 -17.366 1.00 40.12 213 PRO A CA 1
ATOM 1592 C C . PRO A 1 213 ? 23.258 -0.972 -17.661 1.00 40.12 213 PRO A C 1
ATOM 1594 O O . PRO A 1 213 ? 24.001 -1.323 -16.747 1.00 40.12 213 PRO A O 1
ATOM 1597 N N . GLY A 1 214 ? 23.420 -1.410 -18.912 1.00 44.50 214 GLY A N 1
ATOM 1598 C CA . GLY A 1 214 ? 24.518 -2.289 -19.333 1.00 44.50 214 GLY A CA 1
ATOM 1599 C C . GLY A 1 214 ? 24.281 -3.801 -19.194 1.00 44.50 214 GLY A C 1
ATOM 1600 O O . GLY A 1 214 ? 25.158 -4.567 -19.584 1.00 44.50 214 GLY A O 1
ATOM 1601 N N . SER A 1 215 ? 23.125 -4.266 -18.698 1.00 42.94 215 SER A N 1
ATOM 1602 C CA . SER A 1 215 ? 22.722 -5.657 -18.967 1.00 42.94 215 SER A CA 1
ATOM 1603 C C . SER A 1 215 ? 22.246 -5.775 -20.405 1.00 42.94 215 SER A C 1
ATOM 1605 O O . SER A 1 215 ? 21.556 -4.879 -20.890 1.00 42.94 215 SER A O 1
ATOM 1607 N N . ASP A 1 216 ? 22.585 -6.889 -21.048 1.00 41.31 216 ASP A N 1
ATOM 1608 C CA . ASP A 1 216 ? 22.103 -7.240 -22.379 1.00 41.31 216 ASP A CA 1
ATOM 1609 C C . ASP A 1 216 ? 20.573 -7.012 -22.445 1.00 41.31 216 ASP A C 1
ATOM 1611 O O . ASP A 1 216 ? 19.847 -7.621 -21.643 1.00 41.31 216 ASP A O 1
ATOM 1615 N N . PRO A 1 217 ? 20.068 -6.095 -23.300 1.00 41.59 217 PRO A N 1
ATOM 1616 C CA . PRO A 1 217 ? 18.670 -5.637 -23.307 1.00 41.59 217 PRO A CA 1
ATOM 1617 C C . PRO A 1 217 ? 17.631 -6.755 -23.496 1.00 41.59 217 PRO A C 1
ATOM 1619 O O . PRO A 1 217 ? 16.434 -6.522 -23.339 1.00 41.59 217 PRO A O 1
ATOM 1622 N N . GLU A 1 218 ? 18.073 -7.978 -23.779 1.00 44.62 218 GLU A N 1
ATOM 1623 C CA . GLU A 1 218 ? 17.243 -9.176 -23.866 1.00 44.62 218 GLU A CA 1
ATOM 1624 C C . GLU A 1 218 ? 16.777 -9.745 -22.503 1.00 44.62 218 GLU A C 1
ATOM 1626 O O . GLU A 1 218 ? 15.876 -10.583 -22.490 1.00 44.62 218 GLU A O 1
ATOM 1631 N N . HIS A 1 219 ? 17.325 -9.317 -21.351 1.00 48.59 219 HIS A N 1
ATOM 1632 C CA . HIS A 1 219 ? 17.209 -10.118 -20.113 1.00 48.59 219 HIS A CA 1
ATOM 1633 C C . HIS A 1 219 ? 16.217 -9.640 -19.034 1.00 48.59 219 HIS A C 1
ATOM 1635 O O . HIS A 1 219 ? 15.760 -10.472 -18.250 1.00 48.59 219 HIS A O 1
ATOM 1641 N N . VAL A 1 220 ? 15.824 -8.360 -18.968 1.00 52.09 220 VAL A N 1
ATOM 1642 C CA . VAL A 1 220 ? 14.766 -7.899 -18.037 1.00 52.09 220 VAL A CA 1
ATOM 1643 C C . VAL A 1 220 ? 13.965 -6.773 -18.680 1.00 52.09 220 VAL A C 1
ATOM 1645 O O . VAL A 1 220 ? 14.467 -5.670 -18.883 1.00 52.09 220 VAL A O 1
ATOM 1648 N N . LEU A 1 221 ? 12.704 -7.056 -18.999 1.00 58.16 221 LEU A N 1
ATOM 1649 C CA . LEU A 1 221 ? 11.800 -6.075 -19.590 1.00 58.16 221 LEU A CA 1
ATOM 1650 C C . LEU A 1 221 ? 11.162 -5.171 -18.529 1.00 58.16 221 LEU A C 1
ATOM 1652 O O . LEU A 1 221 ? 10.883 -5.640 -17.422 1.00 58.16 221 LEU A O 1
ATOM 1656 N N . PRO A 1 222 ? 10.846 -3.909 -18.874 1.00 62.81 222 PRO A N 1
ATOM 1657 C CA . PRO A 1 222 ? 10.036 -3.042 -18.028 1.00 62.81 222 PRO A CA 1
ATOM 1658 C C . PRO A 1 222 ? 8.725 -3.725 -17.615 1.00 62.81 222 PRO A C 1
ATOM 1660 O O . PRO A 1 222 ? 8.037 -4.326 -18.447 1.00 62.81 222 PRO A O 1
ATOM 1663 N N . GLY A 1 223 ? 8.375 -3.618 -16.332 1.00 70.44 223 GLY A N 1
ATOM 1664 C CA . GLY A 1 223 ? 7.157 -4.208 -15.777 1.00 70.44 223 GLY A CA 1
ATOM 1665 C C . GLY A 1 223 ? 7.278 -5.671 -15.345 1.00 70.44 223 GLY A C 1
ATOM 1666 O O . GLY A 1 223 ? 6.261 -6.264 -15.009 1.00 70.44 223 GLY A O 1
ATOM 1667 N N . MET A 1 224 ? 8.469 -6.276 -15.325 1.00 81.94 224 MET A N 1
ATOM 1668 C CA . MET A 1 224 ? 8.671 -7.558 -14.635 1.00 81.94 224 MET A CA 1
ATOM 1669 C C . MET A 1 224 ? 8.783 -7.342 -13.127 1.00 81.94 224 MET A C 1
ATOM 1671 O O . MET A 1 224 ? 9.424 -6.392 -12.679 1.00 81.94 224 MET A O 1
ATOM 1675 N N . ALA A 1 225 ? 8.188 -8.227 -12.336 1.00 85.56 225 ALA A N 1
ATOM 1676 C CA . ALA A 1 225 ? 8.205 -8.129 -10.886 1.00 85.56 225 ALA A CA 1
ATOM 1677 C C . ALA A 1 225 ? 8.145 -9.496 -10.203 1.00 85.56 225 ALA A C 1
ATOM 1679 O O . ALA A 1 225 ? 7.659 -10.472 -10.770 1.00 85.56 225 ALA A O 1
ATOM 1680 N N . LEU A 1 226 ? 8.611 -9.551 -8.960 1.00 87.19 226 LEU A N 1
ATOM 1681 C CA . LEU A 1 226 ? 8.369 -10.660 -8.043 1.00 87.19 226 LEU A CA 1
ATOM 1682 C C . LEU A 1 226 ? 7.260 -10.257 -7.074 1.00 87.19 226 LEU A C 1
ATOM 1684 O O . LEU A 1 226 ? 7.357 -9.210 -6.439 1.00 87.19 226 LEU A O 1
ATOM 1688 N N . LEU A 1 227 ? 6.221 -11.080 -6.952 1.00 88.38 227 LEU A N 1
ATOM 1689 C CA . LEU A 1 227 ? 5.194 -10.951 -5.921 1.00 88.38 227 LEU A CA 1
ATOM 1690 C C . LEU A 1 227 ? 5.422 -12.039 -4.877 1.00 88.38 227 LEU A C 1
ATOM 1692 O O . LEU A 1 227 ? 5.317 -13.223 -5.182 1.00 88.38 227 LEU A O 1
ATOM 1696 N N . THR A 1 228 ? 5.705 -11.636 -3.646 1.00 88.75 228 THR A N 1
ATOM 1697 C CA . THR A 1 228 ? 5.797 -12.530 -2.492 1.00 88.75 228 THR A CA 1
ATOM 1698 C C . THR A 1 228 ? 4.581 -12.276 -1.603 1.00 88.75 228 THR A C 1
ATOM 1700 O O . THR A 1 228 ? 4.511 -11.210 -0.982 1.00 88.75 228 THR A O 1
ATOM 1703 N N . PRO A 1 229 ? 3.598 -13.193 -1.554 1.00 79.31 229 PRO A N 1
ATOM 1704 C CA . PRO A 1 229 ? 2.477 -13.060 -0.634 1.00 79.31 229 PRO A CA 1
ATOM 1705 C C . PRO A 1 229 ? 2.954 -13.265 0.815 1.00 79.31 229 PRO A C 1
ATOM 1707 O O . PRO A 1 229 ? 4.058 -13.786 1.031 1.00 79.31 229 PRO A O 1
ATOM 1710 N N . PRO A 1 230 ? 2.137 -12.908 1.821 1.00 75.81 230 PRO A N 1
ATOM 1711 C CA . PRO A 1 230 ? 2.464 -13.158 3.218 1.00 75.81 230 PRO A CA 1
ATOM 1712 C C . PRO A 1 230 ? 2.867 -14.623 3.433 1.00 75.81 230 PRO A C 1
ATOM 1714 O O . PRO A 1 230 ? 2.114 -15.540 3.109 1.00 75.81 230 PRO A O 1
ATOM 1717 N N . TYR A 1 231 ? 4.069 -14.847 3.972 1.00 68.44 231 TYR A N 1
ATOM 1718 C CA . TYR A 1 231 ? 4.620 -16.181 4.263 1.00 68.44 231 TYR A CA 1
ATOM 1719 C C . TYR A 1 231 ? 4.829 -17.108 3.046 1.00 68.44 231 TYR A C 1
ATOM 1721 O O . TYR A 1 231 ? 5.065 -18.303 3.231 1.00 68.44 231 TYR A O 1
ATOM 1729 N N . GLY A 1 232 ? 4.763 -16.583 1.819 1.00 77.62 232 GLY A N 1
ATOM 1730 C CA . GLY A 1 232 ? 4.972 -17.347 0.589 1.00 77.62 232 GLY A CA 1
ATOM 1731 C C . GLY A 1 232 ? 6.359 -17.180 -0.029 1.00 77.62 232 GLY A C 1
ATOM 1732 O O . GLY A 1 232 ? 7.212 -16.445 0.467 1.00 77.62 232 GLY A O 1
ATOM 1733 N N . GLU A 1 233 ? 6.577 -17.873 -1.145 1.00 79.81 233 GLU A N 1
ATOM 1734 C CA . GLU A 1 233 ? 7.740 -17.651 -2.007 1.00 79.81 233 GLU A CA 1
ATOM 1735 C C . GLU A 1 233 ? 7.422 -16.605 -3.083 1.00 79.81 233 GLU A C 1
ATOM 1737 O O . GLU A 1 233 ? 6.275 -16.457 -3.505 1.00 79.81 233 GLU A O 1
ATOM 1742 N N . GLY A 1 234 ? 8.448 -15.874 -3.526 1.00 81.06 234 GLY A N 1
ATOM 1743 C CA . GLY A 1 234 ? 8.312 -14.871 -4.576 1.00 81.06 234 GLY A CA 1
ATOM 1744 C C . GLY A 1 234 ? 8.028 -15.507 -5.933 1.00 81.06 234 GLY A C 1
ATOM 1745 O O . GLY A 1 234 ? 8.836 -16.285 -6.441 1.00 81.06 234 GLY A O 1
ATOM 1746 N N . LEU A 1 235 ? 6.898 -15.144 -6.533 1.00 86.62 235 LEU A N 1
ATOM 1747 C CA . LEU A 1 235 ? 6.474 -15.601 -7.850 1.00 86.62 235 LEU A CA 1
ATOM 1748 C C . LEU A 1 235 ? 6.680 -14.493 -8.880 1.00 86.62 235 LEU A C 1
ATOM 1750 O O . LEU A 1 235 ? 6.210 -13.367 -8.711 1.00 86.62 235 LEU A O 1
ATOM 1754 N N . LEU A 1 236 ? 7.371 -14.824 -9.970 1.00 86.75 236 LEU A N 1
ATOM 1755 C CA . LEU A 1 236 ? 7.577 -13.903 -11.081 1.00 86.75 236 LEU A CA 1
ATOM 1756 C C . LEU A 1 236 ? 6.254 -13.600 -11.777 1.00 86.75 236 LEU A C 1
ATOM 1758 O O . LEU A 1 236 ? 5.468 -14.505 -12.049 1.00 86.75 236 LEU A O 1
ATOM 1762 N N . PHE A 1 237 ? 6.040 -12.338 -12.115 1.00 88.50 237 PHE A N 1
ATOM 1763 C CA . PHE A 1 237 ? 4.923 -11.895 -12.928 1.00 88.50 237 PHE A CA 1
ATOM 1764 C C . PHE A 1 237 ? 5.308 -10.692 -13.792 1.00 88.50 237 PHE A C 1
ATOM 1766 O O . PHE A 1 237 ? 6.279 -9.983 -13.524 1.00 88.50 237 PHE A O 1
ATOM 1773 N N . ARG A 1 238 ? 4.519 -10.448 -14.836 1.00 85.69 238 ARG A N 1
ATOM 1774 C CA . ARG A 1 238 ? 4.540 -9.208 -15.612 1.00 85.69 238 ARG A CA 1
ATOM 1775 C C . ARG A 1 238 ? 3.399 -8.318 -15.139 1.00 85.69 238 ARG A C 1
ATOM 1777 O O . ARG A 1 238 ? 2.237 -8.687 -15.296 1.00 85.69 238 ARG A O 1
ATOM 1784 N N . ALA A 1 239 ? 3.728 -7.169 -14.564 1.00 84.75 239 ALA A N 1
ATOM 1785 C CA . ALA A 1 239 ? 2.777 -6.148 -14.161 1.00 84.75 239 ALA A CA 1
ATOM 1786 C C . ALA A 1 239 ? 2.023 -5.583 -15.370 1.00 84.75 239 ALA A C 1
ATOM 1788 O O . ALA A 1 239 ? 2.564 -5.470 -16.478 1.00 84.75 239 ALA A O 1
ATOM 1789 N N . TRP A 1 240 ? 0.765 -5.207 -15.155 1.00 83.25 240 TRP A N 1
ATOM 1790 C CA . TRP A 1 240 ? -0.035 -4.600 -16.208 1.00 83.25 240 TRP A CA 1
ATOM 1791 C C . TRP A 1 240 ? 0.505 -3.222 -16.614 1.00 83.25 240 TRP A C 1
ATOM 1793 O O . TRP A 1 240 ? 0.866 -2.423 -15.746 1.00 83.25 240 TRP A O 1
ATOM 1803 N N . PRO A 1 241 ? 0.528 -2.901 -17.924 1.00 73.25 241 PRO A N 1
ATOM 1804 C CA . PRO A 1 241 ? 0.846 -1.551 -18.375 1.00 73.25 241 PRO A CA 1
ATOM 1805 C C . PRO A 1 241 ? -0.200 -0.554 -17.844 1.00 73.25 241 PRO A C 1
ATOM 1807 O O . PRO A 1 241 ? -1.331 -0.963 -17.541 1.00 73.25 241 PRO A O 1
ATOM 1810 N N . PRO A 1 242 ? 0.136 0.747 -17.746 1.00 66.69 242 PRO A N 1
ATOM 1811 C CA . PRO A 1 242 ? -0.809 1.760 -17.284 1.00 66.69 242 PRO A CA 1
ATOM 1812 C C . PRO A 1 242 ? -2.050 1.793 -18.185 1.00 66.69 242 PRO A C 1
ATOM 1814 O O . PRO A 1 242 ? -2.000 1.387 -19.348 1.00 66.69 242 PRO A O 1
ATOM 1817 N N . LEU A 1 243 ? -3.181 2.257 -17.643 1.00 65.88 243 LEU A N 1
ATOM 1818 C CA . LEU A 1 243 ? -4.384 2.430 -18.457 1.00 65.88 243 LEU A CA 1
ATOM 1819 C C . LEU A 1 243 ? -4.089 3.431 -19.576 1.00 65.88 243 LEU A C 1
ATOM 1821 O O . LEU A 1 243 ? -3.460 4.455 -19.295 1.00 65.88 243 LEU A O 1
ATOM 1825 N N . PRO A 1 244 ? -4.544 3.179 -20.817 1.00 58.91 244 PRO A N 1
ATOM 1826 C CA . PRO A 1 244 ? -4.554 4.230 -21.819 1.00 58.91 244 PRO A CA 1
ATOM 1827 C C . PRO A 1 244 ? -5.377 5.388 -21.252 1.00 58.91 244 PRO A C 1
ATOM 1829 O O . PRO A 1 244 ? -6.523 5.196 -20.837 1.00 58.91 244 PRO A O 1
ATOM 1832 N N . SER A 1 245 ? -4.770 6.570 -21.168 1.00 50.34 245 SER A N 1
ATOM 1833 C CA . SER A 1 245 ? -5.457 7.777 -20.726 1.00 50.34 245 SER A CA 1
ATOM 1834 C C . SER A 1 245 ? -6.684 7.983 -21.612 1.00 50.34 245 SER A C 1
ATOM 1836 O O . SER A 1 245 ? -6.567 8.079 -22.831 1.00 50.34 245 SER A O 1
ATOM 1838 N N . THR A 1 246 ? -7.872 8.048 -21.015 1.00 43.00 246 THR A N 1
ATOM 1839 C CA . THR A 1 246 ? -9.095 8.435 -21.736 1.00 43.00 246 THR A CA 1
ATOM 1840 C C . THR A 1 246 ? -9.110 9.921 -22.093 1.00 43.00 246 THR A C 1
ATOM 1842 O O . THR A 1 246 ? -10.016 10.369 -22.791 1.00 43.00 246 THR A O 1
ATOM 1845 N N . GLU A 1 247 ? -8.120 10.692 -21.640 1.00 36.53 247 GLU A N 1
ATOM 1846 C CA . GLU A 1 247 ? -7.910 12.053 -22.111 1.00 36.53 247 GLU A CA 1
ATOM 1847 C C . GLU A 1 247 ? -7.214 12.040 -23.478 1.00 36.53 247 GLU A C 1
ATOM 1849 O O . GLU A 1 247 ? -6.185 11.372 -23.637 1.00 36.53 247 GLU A O 1
ATOM 1854 N N . PRO A 1 248 ? -7.751 12.762 -24.479 1.00 33.28 248 PRO A N 1
ATOM 1855 C CA . PRO A 1 248 ? -7.035 12.964 -25.723 1.00 33.28 248 PRO A CA 1
ATOM 1856 C C . PRO A 1 248 ? -5.730 13.681 -25.389 1.00 33.28 248 PRO A C 1
ATOM 1858 O O . PRO A 1 248 ? -5.751 14.760 -24.799 1.00 33.28 248 PRO A O 1
ATOM 1861 N N . THR A 1 249 ? -4.597 13.098 -25.786 1.00 32.41 249 THR A N 1
ATOM 1862 C CA . THR A 1 249 ? -3.338 13.836 -25.895 1.00 32.41 249 THR A CA 1
ATOM 1863 C C . THR A 1 249 ? -3.659 15.144 -26.619 1.00 32.41 249 THR A C 1
ATOM 1865 O O . THR A 1 249 ? -4.149 15.070 -27.753 1.00 32.41 249 THR A O 1
ATOM 1868 N N . PRO A 1 250 ? -3.484 16.328 -25.999 1.00 32.34 250 PRO A N 1
ATOM 1869 C CA . PRO A 1 250 ? -3.712 17.569 -26.714 1.00 32.34 250 PRO A CA 1
ATOM 1870 C C . PRO A 1 250 ? -2.793 17.529 -27.928 1.00 32.34 250 PRO A C 1
ATOM 1872 O O . PRO A 1 250 ? -1.579 17.362 -27.795 1.00 32.34 250 PRO A O 1
ATOM 1875 N N . ALA A 1 251 ? -3.392 17.565 -29.119 1.00 31.77 251 ALA A N 1
ATOM 1876 C CA . ALA A 1 251 ? -2.640 17.596 -30.354 1.00 31.77 251 ALA A CA 1
ATOM 1877 C C . ALA A 1 251 ? -1.641 18.748 -30.238 1.00 31.77 251 ALA A C 1
ATOM 1879 O O . ALA A 1 251 ? -2.046 19.887 -30.001 1.00 31.77 251 ALA A O 1
ATOM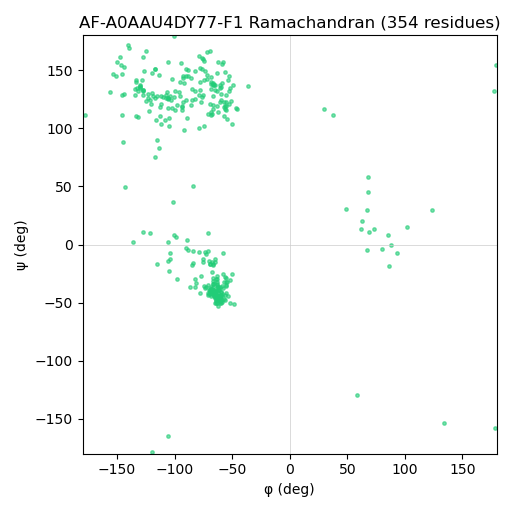 1880 N N . LEU A 1 252 ? -0.349 18.433 -30.358 1.00 33.09 252 LEU A N 1
ATOM 1881 C CA . LEU A 1 252 ? 0.703 19.424 -30.539 1.00 33.09 252 LEU A CA 1
ATOM 1882 C C . LEU A 1 252 ? 0.258 20.335 -31.682 1.00 33.09 252 LEU A C 1
ATOM 1884 O O . LEU A 1 252 ? 0.265 19.928 -32.843 1.00 33.09 252 LEU A O 1
ATOM 1888 N N . VAL A 1 253 ? -0.199 21.538 -31.337 1.00 35.59 253 VAL A N 1
ATOM 1889 C CA . VAL A 1 253 ? -0.470 22.589 -32.310 1.00 35.59 253 VAL A CA 1
ATOM 1890 C C . VAL A 1 253 ? 0.901 22.970 -32.865 1.00 35.59 253 VAL A C 1
ATOM 1892 O O . VAL A 1 253 ? 1.728 23.486 -32.110 1.00 35.59 253 VAL A O 1
ATOM 1895 N N . PRO A 1 254 ? 1.201 22.690 -34.143 1.00 33.53 254 PRO A N 1
ATOM 1896 C CA . PRO A 1 254 ? 2.462 23.111 -34.717 1.00 33.53 254 PRO A CA 1
ATOM 1897 C C . PRO A 1 254 ? 2.400 24.633 -34.871 1.00 33.53 254 PRO A C 1
ATOM 1899 O O . PRO A 1 254 ? 1.601 25.133 -35.661 1.00 33.53 254 PRO A O 1
ATOM 1902 N N . GLY A 1 255 ? 3.216 25.359 -34.103 1.00 43.47 255 GLY A N 1
ATOM 1903 C CA . GLY A 1 255 ? 3.414 26.801 -34.291 1.00 43.47 255 GLY A CA 1
ATOM 1904 C C . GLY A 1 255 ? 3.129 27.709 -33.093 1.00 43.47 255 GLY A C 1
ATOM 1905 O O . GLY A 1 255 ? 2.748 28.854 -33.309 1.00 43.47 255 GLY A O 1
ATOM 1906 N N . ALA A 1 256 ? 3.303 27.249 -31.853 1.00 35.12 256 ALA A N 1
ATOM 1907 C CA . ALA A 1 256 ? 3.452 28.177 -30.732 1.00 35.12 256 ALA A CA 1
ATOM 1908 C C . ALA A 1 256 ? 4.942 28.510 -30.555 1.00 35.12 256 ALA A C 1
ATOM 1910 O O . ALA A 1 256 ? 5.723 27.647 -30.156 1.00 35.12 256 ALA A O 1
ATOM 1911 N N . ASP A 1 257 ? 5.318 29.741 -30.901 1.00 38.34 257 ASP A N 1
ATOM 1912 C CA . ASP A 1 257 ? 6.648 30.302 -30.665 1.00 38.34 257 ASP A CA 1
ATOM 1913 C C . ASP A 1 257 ? 7.004 30.208 -29.172 1.00 38.34 257 ASP A C 1
ATOM 1915 O O . ASP A 1 257 ? 6.314 30.764 -28.313 1.00 38.34 257 ASP A O 1
ATOM 1919 N N . LEU A 1 258 ? 8.083 29.485 -28.868 1.00 34.09 258 LEU A N 1
ATOM 1920 C CA . LEU A 1 258 ? 8.704 29.476 -27.547 1.00 34.09 258 LEU A CA 1
ATOM 1921 C C . LEU A 1 258 ? 9.536 30.757 -27.386 1.00 34.09 258 LEU A C 1
ATOM 1923 O O . LEU A 1 258 ? 10.303 31.086 -28.294 1.00 34.09 258 LEU A O 1
ATOM 1927 N N . PRO A 1 259 ? 9.420 31.484 -26.261 1.00 34.72 259 PRO A N 1
ATOM 1928 C CA . PRO A 1 259 ? 10.328 32.577 -25.971 1.00 34.72 259 PRO A CA 1
ATOM 1929 C C . PRO A 1 259 ? 11.732 32.036 -25.686 1.00 34.72 259 PRO A C 1
ATOM 1931 O O . PRO A 1 259 ? 11.918 31.077 -24.939 1.00 34.72 259 PRO A O 1
ATOM 1934 N N . ASP A 1 260 ? 12.693 32.701 -26.312 1.00 39.41 260 ASP A N 1
ATOM 1935 C CA . ASP A 1 260 ? 14.132 32.537 -26.162 1.00 39.41 260 ASP A CA 1
ATOM 1936 C C . ASP A 1 260 ? 14.522 32.751 -24.687 1.00 39.41 260 ASP A C 1
ATOM 1938 O O . ASP A 1 260 ? 14.402 33.860 -24.159 1.00 39.41 260 ASP A O 1
ATOM 1942 N N . SER A 1 261 ? 14.939 31.686 -24.001 1.00 34.16 261 SER A N 1
ATOM 1943 C CA . SER A 1 261 ? 15.565 31.773 -22.681 1.00 34.16 261 SER A CA 1
ATOM 1944 C C . SER A 1 261 ? 17.002 31.283 -22.787 1.00 34.16 261 SER A C 1
ATOM 1946 O O . SER A 1 261 ? 17.303 30.099 -22.633 1.00 34.16 261 SER A O 1
ATOM 1948 N N . THR A 1 262 ? 17.895 32.225 -23.066 1.00 39.84 262 THR A N 1
ATOM 1949 C CA . THR A 1 262 ? 19.281 32.173 -22.612 1.00 39.84 262 THR A CA 1
ATOM 1950 C C . THR A 1 262 ? 19.302 32.027 -21.097 1.00 39.84 262 THR A C 1
ATOM 1952 O O . THR A 1 262 ? 18.898 32.956 -20.406 1.00 39.84 262 THR A O 1
ATOM 1955 N N . ASP A 1 263 ? 19.818 30.906 -20.607 1.00 32.78 263 ASP A N 1
ATOM 1956 C CA . ASP A 1 263 ? 20.659 30.906 -19.416 1.00 32.78 263 ASP A CA 1
ATOM 1957 C C . ASP A 1 263 ? 21.734 29.828 -19.558 1.00 32.78 263 ASP A C 1
ATOM 1959 O O . ASP A 1 263 ? 21.483 28.689 -19.956 1.00 32.78 263 ASP A O 1
ATOM 1963 N N . ALA A 1 264 ? 22.965 30.270 -19.332 1.00 42.38 264 ALA A N 1
ATOM 1964 C CA . ALA A 1 264 ? 24.187 29.505 -19.452 1.00 42.38 264 ALA A CA 1
ATOM 1965 C C . ALA A 1 264 ? 24.329 28.554 -18.257 1.00 42.38 264 ALA A C 1
ATOM 1967 O O . ALA A 1 264 ? 24.280 28.997 -17.113 1.00 42.38 264 ALA A O 1
ATOM 1968 N N . ALA A 1 265 ? 24.564 27.270 -18.524 1.00 35.16 265 ALA A N 1
ATOM 1969 C CA . ALA A 1 265 ? 25.106 26.344 -17.537 1.00 35.16 265 ALA A CA 1
ATOM 1970 C C . ALA A 1 265 ? 26.590 26.129 -17.855 1.00 35.16 265 ALA A C 1
ATOM 1972 O O . ALA A 1 265 ? 26.953 25.819 -18.991 1.00 35.16 265 ALA A O 1
ATOM 1973 N N . LEU A 1 266 ? 27.413 26.403 -16.848 1.00 35.66 266 LEU A N 1
ATOM 1974 C CA . LEU A 1 266 ? 28.867 26.352 -16.847 1.00 35.66 266 LEU A CA 1
ATOM 1975 C C . LEU A 1 266 ? 29.369 24.912 -17.037 1.00 35.66 266 LEU A C 1
ATOM 1977 O O . LEU A 1 266 ? 28.849 23.975 -16.438 1.00 35.66 266 LEU A O 1
ATOM 1981 N N . ASP A 1 267 ? 30.389 24.778 -17.880 1.00 38.75 267 ASP A N 1
ATOM 1982 C CA . ASP A 1 267 ? 31.324 23.651 -17.916 1.00 38.75 267 ASP A CA 1
ATOM 1983 C C . ASP A 1 267 ? 32.250 23.850 -16.696 1.00 38.75 267 ASP A C 1
ATOM 1985 O O . ASP A 1 267 ? 33.087 24.756 -16.711 1.00 38.75 267 ASP A O 1
ATOM 1989 N N . GLU A 1 268 ? 32.040 23.114 -15.600 1.00 34.88 268 GLU A N 1
ATOM 1990 C CA . GLU A 1 268 ? 32.877 23.194 -14.389 1.00 34.88 268 GLU A CA 1
ATOM 1991 C C . GLU A 1 268 ? 33.781 21.956 -14.281 1.00 34.88 268 GLU A C 1
ATOM 1993 O O . GLU A 1 268 ? 33.319 20.815 -14.341 1.00 34.88 268 GLU A O 1
ATOM 1998 N N . ASP A 1 269 ? 35.089 22.200 -14.149 1.00 33.75 269 ASP A N 1
ATOM 1999 C CA . ASP A 1 269 ? 36.140 21.195 -13.975 1.00 33.75 269 ASP A CA 1
ATOM 2000 C C . ASP A 1 269 ? 36.009 20.511 -12.598 1.00 33.75 269 ASP A C 1
ATOM 2002 O O . ASP A 1 269 ? 36.208 21.139 -11.559 1.00 33.75 269 ASP A O 1
ATOM 2006 N N . LEU A 1 270 ? 35.702 19.210 -12.583 1.00 37.09 270 LEU A N 1
ATOM 2007 C CA . LEU A 1 270 ? 35.541 18.399 -11.366 1.00 37.09 270 LEU A CA 1
ATOM 2008 C C . LEU A 1 270 ? 36.783 17.526 -11.104 1.00 37.09 270 LEU A C 1
ATOM 2010 O O . LEU A 1 270 ? 37.371 16.978 -12.037 1.00 37.09 270 LEU A O 1
ATOM 2014 N N . THR A 1 271 ? 37.163 17.354 -9.830 1.00 36.00 271 THR A N 1
ATOM 2015 C CA . THR A 1 271 ? 38.291 16.497 -9.404 1.00 36.00 271 THR A CA 1
ATOM 2016 C C . THR A 1 271 ? 37.792 15.211 -8.735 1.00 36.00 271 THR A C 1
ATOM 2018 O O . THR A 1 271 ? 36.951 15.253 -7.844 1.00 36.00 271 THR A O 1
ATOM 2021 N N . GLU A 1 272 ? 38.328 14.062 -9.153 1.00 37.81 272 GLU A N 1
ATOM 2022 C CA . GLU A 1 272 ? 37.952 12.717 -8.688 1.00 37.81 272 GLU A CA 1
ATOM 2023 C C . GLU A 1 272 ? 38.945 12.191 -7.634 1.00 37.81 272 GLU A C 1
ATOM 2025 O O . GLU A 1 272 ? 40.157 12.217 -7.861 1.00 37.81 272 GLU A O 1
ATOM 2030 N N . VAL A 1 273 ? 38.455 11.664 -6.501 1.00 37.25 273 VAL A N 1
ATOM 2031 C CA . VAL A 1 273 ? 39.299 10.994 -5.492 1.00 37.25 273 VAL A CA 1
ATOM 2032 C C . VAL A 1 273 ? 38.734 9.624 -5.101 1.00 37.25 273 VAL A C 1
ATOM 2034 O O . VAL A 1 273 ? 37.537 9.473 -4.873 1.00 37.25 273 VAL A O 1
ATOM 2037 N N . THR A 1 274 ? 39.610 8.613 -5.019 1.00 42.38 274 THR A N 1
ATOM 2038 C CA . THR A 1 274 ? 39.274 7.200 -4.756 1.00 42.38 274 THR A CA 1
ATOM 2039 C C . THR A 1 274 ? 39.945 6.699 -3.472 1.00 42.38 274 THR A C 1
ATOM 2041 O O . THR A 1 274 ? 41.159 6.829 -3.333 1.00 42.38 274 THR A O 1
ATOM 2044 N N . LEU A 1 275 ? 39.181 6.069 -2.568 1.00 38.81 275 LEU A N 1
ATOM 2045 C CA . LEU A 1 275 ? 39.696 5.365 -1.384 1.00 38.81 275 LEU A CA 1
ATOM 2046 C C . LEU A 1 275 ? 39.329 3.874 -1.442 1.00 38.81 275 LEU A C 1
ATOM 2048 O O . LEU A 1 275 ? 38.162 3.520 -1.613 1.00 38.81 275 LEU A O 1
ATOM 2052 N N . GLU A 1 276 ? 40.324 3.003 -1.277 1.00 40.62 276 GLU A N 1
ATOM 2053 C CA . GLU A 1 276 ? 40.194 1.544 -1.361 1.00 40.62 276 GLU A CA 1
ATOM 2054 C C . GLU A 1 276 ? 40.680 0.900 -0.052 1.00 40.62 276 GLU A C 1
ATOM 2056 O O . GLU A 1 276 ? 41.800 1.157 0.390 1.00 40.62 276 GLU A O 1
ATOM 2061 N N . LEU A 1 277 ? 39.845 0.063 0.579 1.00 38.75 277 LEU A N 1
ATOM 2062 C CA . LEU A 1 277 ? 40.208 -0.660 1.802 1.00 38.75 277 LEU A CA 1
ATOM 2063 C C . LEU A 1 277 ? 40.296 -2.166 1.520 1.00 38.75 277 LEU A C 1
ATOM 2065 O O . LEU A 1 277 ? 39.280 -2.826 1.295 1.00 38.75 277 LEU A O 1
ATOM 2069 N N . ALA A 1 278 ? 41.509 -2.713 1.559 1.00 38.94 278 ALA A N 1
ATOM 2070 C CA . ALA A 1 278 ? 41.765 -4.147 1.452 1.00 38.94 278 ALA A CA 1
ATOM 2071 C C . ALA A 1 278 ? 41.911 -4.764 2.853 1.00 38.94 278 ALA A C 1
ATOM 2073 O O . ALA A 1 278 ? 42.669 -4.256 3.679 1.00 38.94 278 ALA A O 1
ATOM 2074 N N . THR A 1 279 ? 41.215 -5.870 3.131 1.00 41.38 279 THR A N 1
ATOM 2075 C CA . THR A 1 279 ? 41.440 -6.662 4.352 1.00 41.38 279 THR A CA 1
ATOM 2076 C C . THR A 1 279 ? 41.564 -8.138 4.004 1.00 41.38 279 THR A C 1
ATOM 2078 O O . THR A 1 279 ? 40.691 -8.656 3.308 1.00 41.38 279 THR A O 1
ATOM 2081 N N . ASP A 1 280 ? 42.584 -8.812 4.533 1.00 33.28 280 ASP A N 1
ATOM 2082 C CA . ASP A 1 280 ? 42.811 -10.241 4.300 1.00 33.28 280 ASP A CA 1
ATOM 2083 C C . ASP A 1 280 ? 41.887 -11.150 5.136 1.00 33.28 280 ASP A C 1
ATOM 2085 O O . ASP A 1 280 ? 41.432 -10.789 6.231 1.00 33.28 280 ASP A O 1
ATOM 2089 N N . ASP A 1 281 ? 41.624 -12.333 4.569 1.00 43.16 281 ASP A N 1
ATOM 2090 C CA . ASP A 1 281 ? 40.691 -13.379 5.003 1.00 43.16 281 ASP A CA 1
ATOM 2091 C C . ASP A 1 281 ? 40.906 -13.856 6.447 1.00 43.16 281 ASP A C 1
ATOM 2093 O O . ASP A 1 281 ? 41.803 -14.647 6.733 1.00 43.16 281 ASP A O 1
ATOM 2097 N N . GLU A 1 282 ? 39.990 -13.478 7.342 1.00 41.97 282 GLU A N 1
ATOM 2098 C CA . GLU A 1 282 ? 39.734 -14.198 8.591 1.00 41.97 282 GLU A CA 1
ATOM 2099 C C . GLU A 1 282 ? 38.229 -14.169 8.940 1.00 41.97 282 GLU A C 1
ATOM 2101 O O . GLU A 1 282 ? 37.522 -13.236 8.551 1.00 41.97 282 GLU A O 1
ATOM 2106 N N . PRO A 1 283 ? 37.707 -15.170 9.683 1.00 38.19 283 PRO A N 1
ATOM 2107 C CA . PRO A 1 283 ? 36.284 -15.531 9.711 1.00 38.19 283 PRO A CA 1
ATOM 2108 C C . PRO A 1 283 ? 35.336 -14.539 10.417 1.00 38.19 283 PRO A C 1
ATOM 2110 O O . PRO A 1 283 ? 34.153 -14.841 10.577 1.00 38.19 283 PRO A O 1
ATOM 2113 N N . ASP A 1 284 ? 35.806 -13.345 10.784 1.00 48.78 284 ASP A N 1
ATOM 2114 C CA . ASP A 1 284 ? 35.059 -12.322 11.531 1.00 48.78 284 ASP A CA 1
ATOM 2115 C C . ASP A 1 284 ? 34.518 -11.170 10.658 1.00 48.78 284 ASP A C 1
ATOM 2117 O O . ASP A 1 284 ? 34.432 -10.003 11.054 1.00 48.78 284 ASP A O 1
ATOM 2121 N N . HIS A 1 285 ? 34.087 -11.495 9.435 1.00 47.50 285 HIS A N 1
ATOM 2122 C CA . HIS A 1 285 ? 33.564 -10.517 8.469 1.00 47.50 285 HIS A CA 1
ATOM 2123 C C . HIS A 1 285 ? 32.351 -9.721 8.968 1.00 47.50 285 HIS A C 1
ATOM 2125 O O . HIS A 1 285 ? 32.103 -8.615 8.491 1.00 47.50 285 HIS A O 1
ATOM 2131 N N . ARG A 1 286 ? 31.565 -10.261 9.907 1.00 47.47 286 ARG A N 1
ATOM 2132 C CA . ARG A 1 286 ? 30.363 -9.582 10.408 1.00 47.47 286 ARG A CA 1
ATOM 2133 C C . ARG A 1 286 ? 30.706 -8.487 11.411 1.00 47.47 286 ARG A C 1
ATOM 2135 O O . ARG A 1 286 ? 30.117 -7.415 11.319 1.00 47.47 286 ARG A O 1
ATOM 2142 N N . GLU A 1 287 ? 31.655 -8.737 12.311 1.00 47.25 287 GLU A N 1
ATOM 2143 C CA . GLU A 1 287 ? 32.119 -7.740 13.280 1.00 47.25 287 GLU A CA 1
ATOM 2144 C C . GLU A 1 287 ? 32.939 -6.647 12.600 1.00 47.25 287 GLU A C 1
ATOM 2146 O O . GLU A 1 287 ? 32.677 -5.475 12.845 1.00 47.25 287 GLU A O 1
ATOM 2151 N N . ARG A 1 288 ? 33.831 -6.986 11.657 1.00 46.59 288 ARG A N 1
ATOM 2152 C CA . ARG A 1 288 ? 34.602 -5.973 10.912 1.00 46.59 288 ARG A CA 1
ATOM 2153 C C . ARG A 1 288 ? 33.742 -5.135 9.968 1.00 46.59 288 ARG A C 1
ATOM 2155 O O . ARG A 1 288 ? 33.965 -3.936 9.862 1.00 46.59 288 ARG A O 1
ATOM 2162 N N . ARG A 1 289 ? 32.720 -5.720 9.328 1.00 52.34 289 ARG A N 1
ATOM 2163 C CA . ARG A 1 289 ? 31.740 -4.954 8.536 1.00 52.34 289 ARG A CA 1
ATOM 2164 C C . ARG A 1 289 ? 30.913 -4.023 9.417 1.00 52.34 289 ARG A C 1
ATOM 2166 O O . ARG A 1 289 ? 30.648 -2.899 9.011 1.00 52.34 289 ARG A O 1
ATOM 2173 N N . LEU A 1 290 ? 30.508 -4.484 10.602 1.00 51.69 290 LEU A N 1
ATOM 2174 C CA . LEU A 1 290 ? 29.787 -3.655 11.564 1.00 51.69 290 LEU A CA 1
ATOM 2175 C C . LEU A 1 290 ? 30.684 -2.529 12.094 1.00 51.69 290 LEU A C 1
ATOM 2177 O O . LEU A 1 290 ? 30.212 -1.406 12.199 1.00 51.69 290 LEU A O 1
ATOM 2181 N N . LEU A 1 291 ? 31.962 -2.809 12.368 1.00 49.62 291 LEU A N 1
ATOM 2182 C CA . LEU A 1 291 ? 32.951 -1.828 12.810 1.00 49.62 291 LEU A CA 1
ATOM 2183 C C . LEU A 1 291 ? 33.210 -0.785 11.719 1.00 49.62 291 LEU A C 1
ATOM 2185 O O . LEU A 1 291 ? 33.030 0.392 11.982 1.00 49.62 291 LEU A O 1
ATOM 2189 N N . ALA A 1 292 ? 33.492 -1.203 10.481 1.00 53.94 292 ALA A N 1
ATOM 2190 C CA . ALA A 1 292 ? 33.689 -0.295 9.350 1.00 53.94 292 ALA A CA 1
ATOM 2191 C C . ALA A 1 292 ? 32.434 0.537 9.055 1.00 53.94 292 ALA A 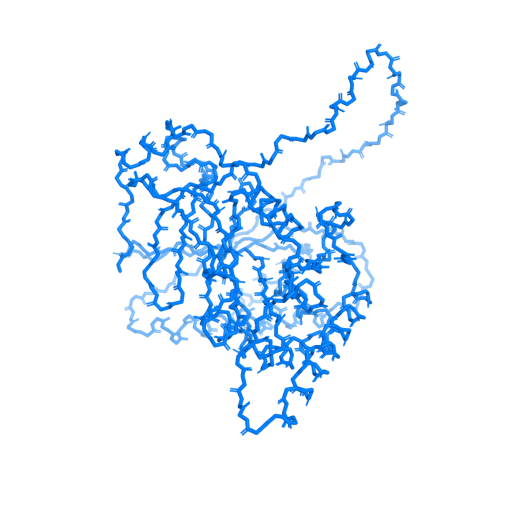C 1
ATOM 2193 O O . ALA A 1 292 ? 32.532 1.725 8.788 1.00 53.94 292 ALA A O 1
ATOM 2194 N N . GLN A 1 293 ? 31.239 -0.054 9.153 1.00 55.34 293 GLN A N 1
ATOM 2195 C CA . GLN A 1 293 ? 29.986 0.686 9.016 1.00 55.34 293 GLN A CA 1
ATOM 2196 C C . GLN A 1 293 ? 29.779 1.668 10.178 1.00 55.34 293 GLN A C 1
ATOM 2198 O O . GLN A 1 293 ? 29.287 2.768 9.951 1.00 55.34 293 GLN A O 1
ATOM 2203 N N . THR A 1 294 ? 30.152 1.294 11.405 1.00 53.66 294 THR A N 1
ATOM 2204 C CA . THR A 1 294 ? 30.023 2.139 12.603 1.00 53.66 294 THR A CA 1
ATOM 2205 C C . THR A 1 294 ? 31.021 3.290 12.578 1.00 53.66 294 THR A C 1
ATOM 2207 O O . THR A 1 294 ? 30.623 4.413 12.846 1.00 53.66 294 THR A O 1
ATOM 2210 N N . GLU A 1 295 ? 32.276 3.042 12.204 1.00 54.62 295 GLU A N 1
ATOM 2211 C CA . GLU A 1 295 ? 33.308 4.070 12.056 1.00 54.62 295 GLU A CA 1
ATOM 2212 C C . GLU A 1 295 ? 33.004 4.986 10.874 1.00 54.62 295 GLU A C 1
ATOM 2214 O O . GLU A 1 295 ? 33.045 6.193 11.047 1.00 54.62 295 GLU A O 1
ATOM 2219 N N . LEU A 1 296 ? 32.563 4.459 9.724 1.00 57.09 296 LEU A N 1
ATOM 2220 C CA . LEU A 1 296 ? 32.116 5.284 8.596 1.00 57.09 296 LEU A CA 1
ATOM 2221 C C . LEU A 1 296 ? 30.897 6.138 8.976 1.00 57.09 296 LEU A C 1
ATOM 2223 O O . LEU A 1 296 ? 30.837 7.309 8.630 1.00 57.09 296 LEU A O 1
ATOM 2227 N N . THR A 1 297 ? 29.935 5.580 9.716 1.00 54.16 297 THR A N 1
ATOM 2228 C CA . THR A 1 297 ? 28.764 6.337 10.193 1.00 54.16 297 THR A CA 1
ATOM 2229 C C . THR A 1 297 ? 29.162 7.390 11.229 1.00 54.16 297 THR A C 1
ATOM 2231 O O . THR A 1 297 ? 28.644 8.497 11.179 1.00 54.16 297 THR A O 1
ATOM 2234 N N . ALA A 1 298 ? 30.076 7.074 12.150 1.00 52.12 298 ALA A N 1
ATOM 2235 C CA . ALA A 1 298 ? 30.574 8.015 13.153 1.00 52.12 298 ALA A CA 1
ATOM 2236 C C . ALA A 1 298 ? 31.360 9.161 12.507 1.00 52.12 298 ALA A C 1
ATOM 2238 O O . ALA A 1 298 ? 31.125 10.313 12.850 1.00 52.12 298 ALA A O 1
ATOM 2239 N N . LEU A 1 299 ? 32.201 8.841 11.522 1.00 50.06 299 LEU A N 1
ATOM 2240 C CA . LEU A 1 299 ? 32.950 9.796 10.713 1.00 50.06 299 LEU A CA 1
ATOM 2241 C C . LEU A 1 299 ? 31.984 10.724 9.966 1.00 50.06 299 LEU A C 1
ATOM 2243 O O . LEU A 1 299 ? 32.081 11.937 10.075 1.00 50.06 299 LEU A O 1
ATOM 2247 N N . LEU A 1 300 ? 30.969 10.169 9.296 1.00 53.50 300 LEU A N 1
ATOM 2248 C CA . LEU A 1 300 ? 29.945 10.952 8.592 1.00 53.50 300 LEU A CA 1
ATOM 2249 C C . LEU A 1 300 ? 29.099 11.836 9.531 1.00 53.50 300 LEU A C 1
ATOM 2251 O O . LEU A 1 300 ? 28.764 12.953 9.153 1.00 53.50 300 LEU A O 1
ATOM 2255 N N . LEU A 1 301 ? 28.776 11.371 10.744 1.00 50.25 301 LEU A N 1
ATOM 2256 C CA . LEU A 1 301 ? 28.028 12.148 11.744 1.00 50.25 301 LEU A CA 1
ATOM 2257 C C . LEU A 1 301 ? 28.868 13.267 12.380 1.00 50.25 301 LEU A C 1
ATOM 2259 O O . LEU A 1 301 ? 28.342 14.347 12.621 1.00 50.25 301 LEU A O 1
ATOM 2263 N N . ALA A 1 302 ? 30.164 13.039 12.618 1.00 46.25 302 ALA A N 1
ATOM 2264 C CA . ALA A 1 302 ? 31.078 14.062 13.132 1.00 46.25 302 ALA A CA 1
ATOM 2265 C C . ALA A 1 302 ? 31.245 15.245 12.155 1.00 46.25 302 ALA A C 1
ATOM 2267 O O . ALA A 1 302 ? 31.490 16.374 12.584 1.00 46.25 302 ALA A O 1
ATOM 2268 N N . PHE A 1 303 ? 31.056 15.005 10.852 1.00 46.91 303 PHE A N 1
ATOM 2269 C CA . PHE A 1 303 ? 31.109 16.037 9.813 1.00 46.91 303 PHE A CA 1
ATOM 2270 C C . PHE A 1 303 ? 29.815 16.857 9.670 1.00 46.91 303 PHE A C 1
ATOM 2272 O O . PHE A 1 303 ? 29.910 18.053 9.387 1.00 46.91 303 PHE A O 1
ATOM 2279 N N . ASP A 1 304 ? 28.633 16.272 9.903 1.00 47.59 304 ASP A N 1
ATOM 2280 C CA . ASP A 1 304 ? 27.359 17.021 9.928 1.00 47.59 304 ASP A CA 1
ATOM 2281 C C . ASP A 1 304 ? 27.332 18.058 11.071 1.00 47.59 304 ASP A C 1
ATOM 2283 O O . ASP A 1 304 ? 26.753 19.134 10.924 1.00 47.59 304 ASP A O 1
ATOM 2287 N N . ASP A 1 305 ? 28.037 17.788 12.175 1.00 42.84 305 ASP A N 1
ATOM 2288 C CA . ASP A 1 305 ? 28.149 18.691 13.330 1.00 42.84 305 ASP A CA 1
ATOM 2289 C C . ASP A 1 305 ? 29.150 19.856 13.124 1.00 42.84 305 ASP A C 1
ATOM 2291 O O . ASP A 1 305 ? 29.233 20.753 13.964 1.00 42.84 305 ASP A O 1
ATOM 2295 N N . CYS A 1 306 ? 29.908 19.884 12.018 1.00 38.06 306 CYS A N 1
ATOM 2296 C CA . CYS A 1 306 ? 30.935 20.903 11.740 1.00 38.06 306 CYS A CA 1
ATOM 2297 C C . CYS A 1 306 ? 30.495 22.020 10.763 1.00 38.06 306 CYS A C 1
ATOM 2299 O O . CYS A 1 306 ? 31.324 22.847 10.379 1.00 38.06 306 CYS A O 1
ATOM 2301 N N . GLN A 1 307 ? 29.215 22.099 10.373 1.00 45.75 307 GLN A N 1
ATOM 2302 C CA . GLN A 1 307 ? 28.691 23.122 9.445 1.00 45.75 307 GLN A CA 1
ATOM 2303 C C . GLN A 1 307 ? 28.309 24.465 10.106 1.00 45.75 307 GLN A C 1
ATOM 2305 O O . GLN A 1 307 ? 27.234 25.003 9.853 1.00 45.75 307 GLN A O 1
ATOM 2310 N N . ASP A 1 308 ? 29.204 25.055 10.901 1.00 42.88 308 ASP A N 1
ATOM 2311 C CA . ASP A 1 308 ? 29.084 26.459 11.328 1.00 42.88 308 ASP A CA 1
ATOM 2312 C C . ASP A 1 308 ? 30.229 27.284 10.714 1.00 42.88 308 ASP A C 1
ATOM 2314 O O . ASP A 1 308 ? 31.266 27.530 11.335 1.00 42.88 308 ASP A O 1
ATOM 2318 N N . GLY A 1 309 ? 30.047 27.715 9.463 1.00 42.66 309 GLY A N 1
ATOM 2319 C CA . GLY A 1 309 ? 30.953 28.644 8.788 1.00 42.66 309 GLY A CA 1
ATOM 2320 C C . GLY A 1 309 ? 30.482 29.006 7.380 1.00 42.66 309 GLY A C 1
ATOM 2321 O O . GLY A 1 309 ? 30.489 28.156 6.496 1.00 42.66 309 GLY A O 1
ATOM 2322 N N . ASP A 1 310 ? 30.078 30.265 7.190 1.00 54.25 310 ASP A N 1
ATOM 2323 C CA . ASP A 1 310 ? 29.817 30.882 5.882 1.00 54.25 310 ASP A CA 1
ATOM 2324 C C . ASP A 1 310 ? 31.063 30.780 4.979 1.00 54.25 310 ASP A C 1
ATOM 2326 O O . ASP A 1 310 ? 32.113 31.306 5.346 1.00 54.25 310 ASP A O 1
ATOM 2330 N N . ASP A 1 311 ? 30.947 30.109 3.828 1.00 43.62 311 ASP A N 1
ATOM 2331 C CA . ASP A 1 311 ? 31.339 30.613 2.497 1.00 43.62 311 ASP A CA 1
ATOM 2332 C C . ASP A 1 311 ? 31.126 29.533 1.402 1.00 43.62 311 ASP A C 1
ATOM 2334 O O . ASP A 1 311 ? 31.498 28.374 1.565 1.00 43.62 311 ASP A O 1
ATOM 2338 N N . ASP A 1 312 ? 30.487 29.967 0.307 1.00 41.34 312 ASP A N 1
ATOM 2339 C CA . ASP A 1 312 ? 30.276 29.387 -1.042 1.00 41.34 312 ASP A CA 1
ATOM 2340 C C . ASP A 1 312 ? 30.200 27.842 -1.255 1.00 41.34 312 ASP A C 1
ATOM 2342 O O . ASP A 1 312 ? 31.197 27.128 -1.108 1.00 41.34 312 ASP A O 1
ATOM 2346 N N . PRO A 1 313 ? 29.052 27.289 -1.718 1.00 38.41 313 PRO A N 1
ATOM 2347 C CA . PRO A 1 313 ? 28.856 25.849 -1.859 1.00 38.41 313 PRO A CA 1
ATOM 2348 C C . PRO A 1 313 ? 29.245 25.336 -3.257 1.00 38.41 313 PRO A C 1
ATOM 2350 O O . PRO A 1 313 ? 28.434 25.340 -4.180 1.00 38.41 313 PRO A O 1
ATOM 2353 N N . HIS A 1 314 ? 30.447 24.783 -3.401 1.00 33.38 314 HIS A N 1
ATOM 2354 C CA . HIS A 1 314 ? 30.720 23.806 -4.462 1.00 33.38 314 HIS A CA 1
ATOM 2355 C C . HIS A 1 314 ? 30.503 22.401 -3.898 1.00 33.38 314 HIS A C 1
ATOM 2357 O O . HIS A 1 314 ? 31.198 22.007 -2.969 1.00 33.38 314 HIS A O 1
ATOM 2363 N N . ALA A 1 315 ? 29.515 21.665 -4.415 1.00 33.22 315 ALA A N 1
ATOM 2364 C CA . ALA A 1 315 ? 29.181 20.302 -3.993 1.00 33.22 315 ALA A CA 1
ATOM 2365 C C . ALA A 1 315 ? 29.727 19.273 -5.007 1.00 33.22 315 ALA A C 1
ATOM 2367 O O . ALA A 1 315 ? 29.315 19.266 -6.162 1.00 33.22 315 ALA A O 1
ATOM 2368 N N . ALA A 1 316 ? 30.637 18.401 -4.578 1.00 39.28 316 ALA A N 1
ATOM 2369 C CA . ALA A 1 316 ? 31.303 17.331 -5.337 1.00 39.28 316 ALA A CA 1
ATOM 2370 C C . ALA A 1 316 ? 30.759 15.945 -4.962 1.00 39.28 316 ALA A C 1
ATOM 2372 O O . ALA A 1 316 ? 30.244 15.813 -3.881 1.00 39.28 316 ALA A O 1
ATOM 2373 N N . GLU A 1 317 ? 30.874 14.907 -5.796 1.00 38.66 317 GLU A N 1
ATOM 2374 C CA . GLU A 1 317 ? 30.353 13.528 -5.610 1.00 38.66 317 GLU A CA 1
ATOM 2375 C C . GLU A 1 317 ? 31.394 12.553 -5.008 1.00 38.66 317 GLU A C 1
ATOM 2377 O O . GLU A 1 317 ? 32.591 12.726 -5.182 1.00 38.66 317 GLU A O 1
ATOM 2382 N N . VAL A 1 318 ? 30.959 11.470 -4.365 1.00 38.84 318 VAL A N 1
ATOM 2383 C CA . VAL A 1 318 ? 31.718 10.437 -3.640 1.00 38.84 318 VAL A CA 1
ATOM 2384 C C . VAL A 1 318 ? 31.036 9.112 -3.858 1.00 38.84 318 VAL A C 1
ATOM 2386 O O . VAL A 1 318 ? 29.856 9.017 -3.588 1.00 38.84 318 VAL A O 1
ATOM 2389 N N . SER A 1 319 ? 31.744 8.063 -4.263 1.00 34.31 319 SER A N 1
ATOM 2390 C CA . SER A 1 319 ? 31.184 6.709 -4.379 1.00 34.31 319 SER A CA 1
ATOM 2391 C C . SER A 1 319 ? 32.040 5.688 -3.632 1.00 34.31 319 SER A C 1
ATOM 2393 O O . SER A 1 319 ? 33.244 5.625 -3.850 1.00 34.31 319 SER A O 1
ATOM 2395 N N . LEU A 1 320 ? 31.422 4.830 -2.816 1.00 35.31 320 LEU A N 1
ATOM 2396 C CA . LEU A 1 320 ? 32.064 3.671 -2.187 1.00 35.31 320 LEU A CA 1
ATOM 2397 C C . LEU A 1 320 ? 31.902 2.425 -3.069 1.00 35.31 320 LEU A C 1
ATOM 2399 O O . LEU A 1 320 ? 30.820 2.186 -3.600 1.00 35.31 320 LEU A O 1
ATOM 2403 N N . SER A 1 321 ? 32.938 1.594 -3.201 1.00 34.22 321 SER A N 1
ATOM 2404 C CA . SER A 1 321 ? 32.848 0.292 -3.883 1.00 34.22 321 SER A CA 1
ATOM 2405 C C . SER A 1 321 ? 33.519 -0.809 -3.060 1.00 34.22 321 SER A C 1
ATOM 2407 O O . SER A 1 321 ? 34.584 -0.600 -2.491 1.00 34.22 321 SER A O 1
ATOM 2409 N N . TYR A 1 322 ? 32.900 -1.992 -3.014 1.00 34.69 322 TYR A N 1
ATOM 2410 C CA . TYR A 1 322 ? 33.404 -3.175 -2.305 1.00 34.69 322 TYR A CA 1
ATOM 2411 C C . TYR A 1 322 ? 33.457 -4.396 -3.233 1.00 34.69 322 TYR A C 1
ATOM 2413 O O . TYR A 1 322 ? 32.471 -4.697 -3.914 1.00 34.69 322 TYR A O 1
ATOM 2421 N N . VAL A 1 323 ? 34.578 -5.128 -3.216 1.00 36.03 323 VAL A N 1
ATOM 2422 C CA . VAL A 1 323 ? 34.759 -6.403 -3.931 1.00 36.03 323 VAL A CA 1
ATOM 2423 C C . VAL A 1 323 ? 35.405 -7.429 -2.988 1.00 36.03 323 VAL A C 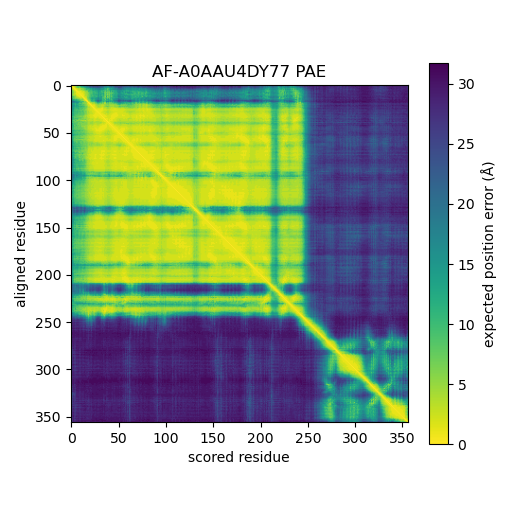1
ATOM 2425 O O . VAL A 1 323 ? 36.578 -7.283 -2.660 1.00 36.03 323 VAL A O 1
ATOM 2428 N N . PRO A 1 324 ? 34.696 -8.485 -2.549 1.00 34.09 324 PRO A N 1
ATOM 2429 C CA . PRO A 1 324 ? 35.336 -9.618 -1.891 1.00 34.09 324 PRO A CA 1
ATOM 2430 C C . PRO A 1 324 ? 35.903 -10.573 -2.947 1.00 34.09 324 PRO A C 1
ATOM 2432 O O . PRO A 1 324 ? 35.205 -10.936 -3.898 1.00 34.09 324 PRO A O 1
ATOM 2435 N N . ALA A 1 325 ? 37.157 -10.993 -2.777 1.00 38.94 325 ALA A N 1
ATOM 2436 C CA . ALA A 1 325 ? 37.931 -11.610 -3.850 1.00 38.94 325 ALA A CA 1
ATOM 2437 C C . ALA A 1 325 ? 37.478 -13.013 -4.299 1.00 38.94 325 ALA A C 1
ATOM 2439 O O . ALA A 1 325 ? 37.862 -13.398 -5.396 1.00 38.94 325 ALA A O 1
ATOM 2440 N N . GLU A 1 326 ? 36.659 -13.783 -3.563 1.00 40.78 326 GLU A N 1
ATOM 2441 C CA . GLU A 1 326 ? 36.523 -15.217 -3.918 1.00 40.78 326 GLU A CA 1
ATOM 2442 C C . GLU A 1 326 ? 35.122 -15.863 -3.942 1.00 40.78 326 GLU A C 1
ATOM 2444 O O . GLU A 1 326 ? 35.029 -17.034 -4.298 1.00 40.78 326 GLU A O 1
ATOM 2449 N N . TYR A 1 327 ? 33.999 -15.168 -3.699 1.00 37.25 327 TYR A N 1
ATOM 2450 C CA . TYR A 1 327 ? 32.682 -15.856 -3.678 1.00 37.25 327 TYR A CA 1
ATOM 2451 C C . TYR A 1 327 ? 31.478 -15.092 -4.246 1.00 37.25 3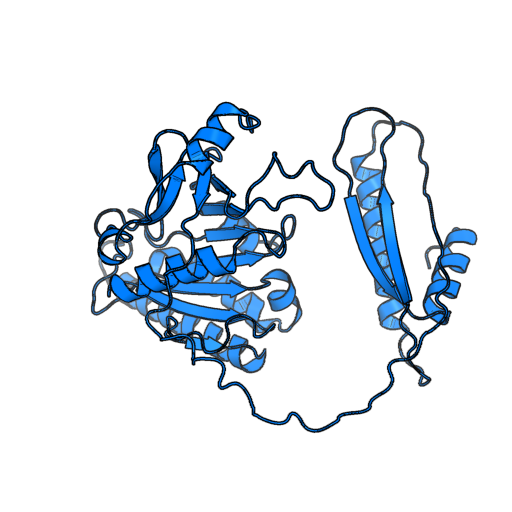27 TYR A C 1
ATOM 2453 O O . TYR A 1 327 ? 30.424 -15.071 -3.617 1.00 37.25 327 TYR A O 1
ATOM 2461 N N . GLY A 1 328 ? 31.576 -14.509 -5.448 1.00 43.75 328 GLY A N 1
ATOM 2462 C CA . GLY A 1 328 ? 30.388 -14.129 -6.247 1.00 43.75 328 GLY A CA 1
ATOM 2463 C C . GLY A 1 328 ? 29.297 -13.338 -5.496 1.00 43.75 328 GLY A C 1
ATOM 2464 O O . GLY A 1 328 ? 28.109 -13.501 -5.776 1.00 43.75 328 GLY A O 1
ATOM 2465 N N . GLY A 1 329 ? 29.694 -12.537 -4.504 1.00 32.91 329 GLY A N 1
ATOM 2466 C CA . GLY A 1 329 ? 28.810 -11.828 -3.586 1.00 32.91 329 GLY A CA 1
ATOM 2467 C C . GLY A 1 329 ? 28.446 -10.445 -4.112 1.00 32.91 329 GLY A C 1
ATOM 2468 O O . GLY A 1 329 ? 29.250 -9.789 -4.768 1.00 32.91 329 GLY A O 1
ATOM 2469 N N . ALA A 1 330 ? 27.212 -10.021 -3.837 1.00 36.34 330 ALA A N 1
ATOM 2470 C CA . ALA A 1 330 ? 26.623 -8.782 -4.334 1.00 36.34 330 ALA A CA 1
ATOM 2471 C C . ALA A 1 330 ? 27.493 -7.542 -4.066 1.00 36.34 330 ALA A C 1
ATOM 2473 O O . ALA A 1 330 ? 27.941 -7.304 -2.944 1.00 36.34 330 ALA A O 1
ATOM 2474 N N . THR A 1 331 ? 27.664 -6.736 -5.112 1.00 38.09 331 THR A N 1
ATOM 2475 C CA . THR A 1 331 ? 28.323 -5.431 -5.077 1.00 38.09 331 THR A CA 1
ATOM 24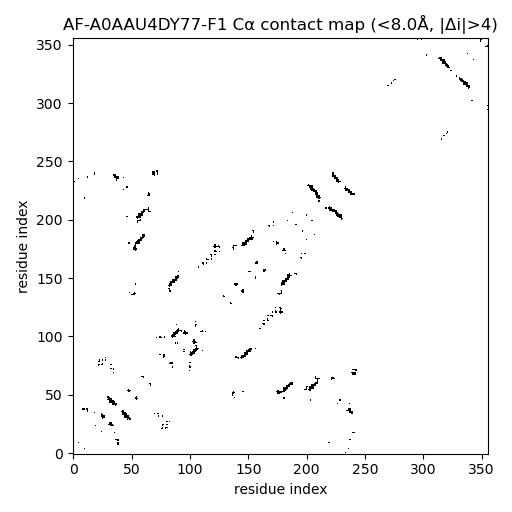76 C C . THR A 1 331 ? 27.488 -4.465 -4.244 1.00 38.09 331 THR A C 1
ATOM 2478 O O . THR A 1 331 ? 26.292 -4.305 -4.496 1.00 38.09 331 THR A O 1
ATOM 2481 N N . TRP A 1 332 ? 28.106 -3.813 -3.265 1.00 38.09 332 TRP A N 1
ATOM 2482 C CA . TRP A 1 332 ? 27.495 -2.702 -2.543 1.00 38.09 332 TRP A CA 1
ATOM 2483 C C . TRP A 1 332 ? 28.181 -1.410 -2.986 1.00 38.09 332 TRP A C 1
ATOM 2485 O O . TRP A 1 332 ? 29.411 -1.334 -2.978 1.00 38.09 332 TRP A O 1
ATOM 2495 N N . ARG A 1 333 ? 27.376 -0.444 -3.437 1.00 42.81 333 ARG A N 1
ATOM 2496 C CA . ARG A 1 333 ? 27.815 0.879 -3.881 1.00 42.81 333 ARG A CA 1
ATOM 2497 C C . ARG A 1 333 ? 26.891 1.920 -3.270 1.00 42.81 333 ARG A C 1
ATOM 2499 O O . ARG A 1 333 ? 25.675 1.797 -3.411 1.00 42.81 333 ARG A O 1
ATOM 2506 N N . GLU A 1 334 ? 27.466 2.925 -2.629 1.00 40.28 334 GLU A N 1
ATOM 2507 C CA . GLU A 1 334 ? 26.739 4.102 -2.154 1.00 40.28 334 GLU A CA 1
ATOM 2508 C C . GLU A 1 334 ? 27.473 5.352 -2.620 1.00 40.28 334 GLU A C 1
ATOM 2510 O O . GLU A 1 334 ? 28.697 5.410 -2.523 1.00 40.28 334 GLU A O 1
ATOM 2515 N N . THR A 1 335 ? 26.717 6.315 -3.146 1.00 41.84 335 THR A N 1
ATOM 2516 C CA . THR A 1 335 ? 27.240 7.545 -3.735 1.00 41.84 335 THR A CA 1
ATOM 2517 C C . THR A 1 335 ? 26.638 8.767 -3.034 1.00 41.84 335 THR A C 1
ATOM 2519 O O . THR A 1 335 ? 25.420 8.816 -2.871 1.00 41.84 335 THR A O 1
ATOM 2522 N N . ARG A 1 336 ? 27.451 9.732 -2.590 1.00 43.75 336 ARG A N 1
ATOM 2523 C CA . ARG A 1 336 ? 27.064 10.965 -1.871 1.00 43.75 336 ARG A CA 1
ATOM 2524 C C . ARG A 1 336 ? 27.887 12.156 -2.326 1.00 43.75 336 ARG A C 1
ATOM 2526 O O . ARG A 1 336 ? 28.816 11.942 -3.063 1.00 43.75 336 ARG A O 1
ATOM 2533 N N . TYR A 1 337 ? 27.574 13.383 -1.917 1.00 44.31 337 TYR A N 1
ATOM 2534 C CA . TYR A 1 337 ? 28.272 14.570 -2.412 1.00 44.31 337 TYR A CA 1
ATOM 2535 C C . TYR A 1 337 ? 28.805 15.469 -1.254 1.00 44.31 337 TYR A C 1
ATOM 2537 O O . TYR A 1 337 ? 28.045 15.721 -0.324 1.00 44.31 337 TYR A O 1
ATOM 2545 N N . PHE A 1 338 ? 30.071 15.934 -1.283 1.00 48.09 338 PHE A N 1
ATOM 2546 C CA . PHE A 1 338 ? 30.759 16.830 -0.326 1.00 48.09 338 PHE A CA 1
ATOM 2547 C C . PHE A 1 338 ? 31.407 18.050 -0.993 1.00 48.09 338 PHE A C 1
ATOM 2549 O O . PHE A 1 338 ? 31.735 18.006 -2.164 1.00 48.09 338 PHE A O 1
ATOM 2556 N N . THR A 1 339 ? 31.714 19.105 -0.240 1.00 49.84 339 THR A N 1
ATOM 2557 C CA . THR A 1 339 ? 32.548 20.217 -0.738 1.00 49.84 339 THR A CA 1
ATOM 2558 C C . THR A 1 339 ? 34.040 19.857 -0.800 1.00 49.84 339 THR A C 1
ATOM 2560 O O . THR A 1 339 ? 34.479 18.953 -0.090 1.00 49.84 339 THR A O 1
ATOM 2563 N N . ASP A 1 340 ? 34.853 20.576 -1.587 1.00 48.81 340 ASP A N 1
ATOM 2564 C CA . ASP A 1 340 ? 36.311 20.333 -1.704 1.00 48.81 340 ASP A CA 1
ATOM 2565 C C . ASP A 1 340 ? 37.043 20.367 -0.350 1.00 48.81 340 ASP A C 1
ATOM 2567 O O . ASP A 1 340 ? 37.973 19.591 -0.095 1.00 48.81 340 ASP A O 1
ATOM 2571 N N . ALA A 1 341 ? 36.599 21.248 0.552 1.00 53.12 341 ALA A N 1
ATOM 2572 C CA . ALA A 1 341 ? 37.134 21.364 1.9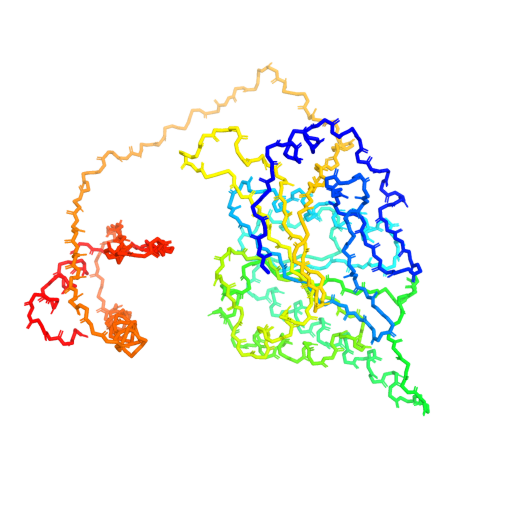05 1.00 53.12 341 ALA A CA 1
ATOM 2573 C C . ALA A 1 341 ? 36.779 20.142 2.771 1.00 53.12 341 ALA A C 1
ATOM 2575 O O . ALA A 1 341 ? 37.625 19.634 3.517 1.00 53.12 341 ALA A O 1
ATOM 2576 N N . ALA A 1 342 ? 35.552 19.632 2.632 1.00 52.09 342 ALA A N 1
ATOM 2577 C CA . ALA A 1 342 ? 35.099 18.425 3.313 1.00 52.09 342 ALA A CA 1
ATOM 2578 C C . ALA A 1 342 ? 35.785 17.173 2.742 1.00 52.09 342 ALA A C 1
ATOM 2580 O O . ALA A 1 342 ? 36.291 16.356 3.507 1.00 52.09 342 ALA A O 1
ATOM 2581 N N . ALA A 1 343 ? 35.916 17.062 1.416 1.00 53.19 343 ALA A N 1
ATOM 2582 C CA . ALA A 1 343 ? 36.631 15.971 0.756 1.00 53.19 343 ALA A CA 1
ATOM 2583 C C . ALA A 1 343 ? 38.111 15.916 1.177 1.00 53.19 343 ALA A C 1
ATOM 2585 O O . ALA A 1 343 ? 38.615 14.853 1.541 1.00 53.19 343 ALA A O 1
ATOM 2586 N N . SER A 1 344 ? 38.792 17.068 1.214 1.00 53.56 344 SER A N 1
ATOM 2587 C CA . SER A 1 344 ? 40.187 17.159 1.671 1.00 53.56 344 SER A CA 1
ATOM 2588 C C . SER A 1 344 ? 40.350 16.751 3.138 1.00 53.56 344 SER A C 1
ATOM 2590 O O . SER A 1 344 ? 41.312 16.069 3.487 1.00 53.56 344 SER A O 1
ATOM 2592 N N . SER A 1 345 ? 39.399 17.123 3.999 1.00 55.38 345 SER A N 1
ATOM 2593 C CA . SER A 1 345 ? 39.421 16.759 5.422 1.00 55.38 345 SER A CA 1
ATOM 2594 C C . SER A 1 345 ? 39.187 15.262 5.644 1.00 55.38 345 SER A C 1
ATOM 2596 O O . SER A 1 345 ? 39.884 14.646 6.448 1.00 55.38 345 SER A O 1
ATOM 2598 N N . VAL A 1 346 ? 38.267 14.656 4.885 1.00 53.09 346 VAL A N 1
ATOM 2599 C CA . VAL A 1 346 ? 38.002 13.208 4.913 1.00 53.09 346 VAL A CA 1
ATOM 2600 C C . VAL A 1 346 ? 39.246 12.409 4.517 1.00 53.09 346 VAL A C 1
ATOM 2602 O O . VAL A 1 346 ? 39.587 11.432 5.182 1.00 53.09 346 VAL A O 1
ATOM 2605 N N . LEU A 1 347 ? 39.952 12.837 3.468 1.00 53.31 347 LEU A N 1
ATOM 2606 C CA . LEU A 1 347 ? 41.171 12.170 3.003 1.00 53.31 347 LEU A CA 1
ATOM 2607 C C . LEU A 1 347 ? 42.300 12.254 4.033 1.00 53.31 347 LEU A C 1
ATOM 2609 O O . LEU A 1 347 ? 42.935 11.244 4.323 1.00 53.31 347 LEU A O 1
ATOM 2613 N N . LEU A 1 348 ? 42.508 13.429 4.633 1.00 54.62 348 LEU A N 1
ATOM 2614 C CA . LEU A 1 348 ? 43.549 13.632 5.643 1.00 54.62 348 LEU A CA 1
ATOM 2615 C C . LEU A 1 348 ? 43.308 12.811 6.915 1.00 54.62 348 LEU A C 1
ATOM 2617 O O . LEU A 1 348 ? 44.253 12.239 7.457 1.00 54.62 348 LEU A O 1
ATOM 2621 N N . ALA A 1 349 ? 42.062 12.722 7.385 1.00 51.28 349 ALA A N 1
ATOM 2622 C CA . ALA A 1 349 ? 41.739 11.929 8.568 1.00 51.28 349 ALA A CA 1
ATOM 2623 C C . ALA A 1 349 ? 41.889 10.420 8.309 1.00 51.28 349 ALA A C 1
ATOM 2625 O O . ALA A 1 349 ? 42.429 9.690 9.141 1.00 51.28 349 ALA A O 1
ATOM 2626 N N . PHE A 1 350 ? 41.503 9.967 7.112 1.00 50.09 350 PHE A N 1
ATOM 2627 C CA . PHE A 1 350 ? 41.707 8.587 6.682 1.00 50.09 350 PHE A CA 1
ATOM 2628 C C . PHE A 1 350 ? 43.199 8.221 6.591 1.00 50.09 350 PHE A C 1
ATOM 2630 O O . PHE A 1 350 ? 43.609 7.166 7.072 1.00 50.09 350 PHE A O 1
ATOM 2637 N N . GLU A 1 351 ? 44.032 9.102 6.027 1.00 48.50 351 GLU A N 1
ATOM 2638 C CA . GLU A 1 351 ? 45.486 8.904 5.937 1.00 48.50 351 GLU A CA 1
ATOM 2639 C C . GLU A 1 351 ? 46.185 8.919 7.305 1.00 48.50 351 GLU A C 1
ATOM 2641 O O . GLU A 1 351 ? 47.186 8.223 7.494 1.00 48.50 351 GLU A O 1
ATOM 2646 N N . ALA A 1 352 ? 45.662 9.677 8.273 1.00 54.06 352 ALA A N 1
ATOM 2647 C CA . ALA A 1 352 ? 46.208 9.744 9.627 1.00 54.06 352 ALA A CA 1
ATOM 2648 C C . ALA A 1 352 ? 45.894 8.499 10.479 1.00 54.06 352 ALA A C 1
ATOM 2650 O O . ALA A 1 352 ? 46.536 8.292 11.512 1.00 54.06 352 ALA A O 1
ATOM 2651 N N . GLY A 1 353 ? 44.939 7.656 10.061 1.00 38.56 353 GLY A N 1
ATOM 2652 C CA . GLY A 1 353 ? 44.473 6.508 10.848 1.00 38.56 353 GLY A CA 1
ATOM 2653 C C . GLY A 1 353 ? 43.825 6.914 12.176 1.00 38.56 353 GLY A C 1
ATOM 2654 O O . GLY A 1 353 ? 43.754 6.108 13.106 1.00 38.56 353 GLY A O 1
ATOM 2655 N N . GLU A 1 354 ? 43.393 8.168 12.279 1.00 36.38 354 GLU A N 1
ATOM 2656 C CA . GLU A 1 354 ? 42.663 8.694 13.422 1.00 36.38 354 GLU A CA 1
ATOM 2657 C C . GLU A 1 354 ? 41.158 8.553 13.143 1.00 36.38 354 GLU A C 1
ATOM 2659 O O . GLU A 1 354 ? 40.731 8.706 11.995 1.00 36.38 354 GLU A O 1
ATOM 2664 N N . PRO A 1 355 ? 40.327 8.242 14.154 1.00 39.72 355 PRO A N 1
ATOM 2665 C CA . PRO A 1 355 ? 38.894 8.439 14.006 1.00 39.72 355 PRO A CA 1
ATOM 2666 C C . PRO A 1 355 ? 38.668 9.942 13.804 1.00 39.72 355 PRO A C 1
ATOM 2668 O O . PRO A 1 355 ? 39.001 10.722 14.698 1.00 39.72 355 PRO A O 1
ATOM 2671 N N . ALA A 1 356 ? 38.194 10.324 12.616 1.00 45.22 356 ALA A N 1
ATOM 2672 C CA . ALA A 1 356 ? 37.908 11.720 12.288 1.00 45.22 356 ALA A CA 1
ATOM 2673 C C . ALA A 1 356 ? 36.792 12.286 13.168 1.00 45.22 356 ALA A C 1
ATOM 2675 O O . ALA A 1 356 ? 35.790 11.555 13.374 1.00 45.22 356 ALA A O 1
#

Nearest PDB structures (foldseek):
  4n1a-assembly3_E  TM=7.265E-01  e=1.778E-10  Thermomonospora curvata DSM 43183
  4nh0-assembly1_A  TM=6.520E-01  e=1.445E-11  Thermomonospora curvata DSM 43183
  4nh0-assembly2_B  TM=6.653E-01  e=7.731E-10  Thermomonospora curvata DSM 43183
  6j18-assembly1_A  TM=6.199E-01  e=2.973E-09  Mycobacterium tuberculosis H37Rv
  4lya-assembly1_A  TM=5.694E-01  e=1.262E-09  Geobacillus thermodenitrificans NG80-2

Sequence (356 aa):
MTTTPTAKQLADLQTMPNRPSVETLFEPEAGTIAIGRHPEGNDATLELYDPDGAVPTAITGLPGSGISALLNTLWAAELHSGLVTSWVVDLRGTQAGHPLLARSTDTVSGAVELLAQARELVLTRVQAGTGQPTFQPYRPTPEHKLLTLTLIGLSDLLGHDERIREDLESISRLARRGGMSLRSVDTPGIRAPGQLGRFFGNGNLIELLAGRPGSDPEHVLPGMALLTPPYGEGLLFRAWPPLPSTEPTPALVPGADLPDSTDAALDEDLTEVTLELATDDEPDHRERRLLAQTELTALLLAFDDCQDGDDDPHAAEVSLSYVPAEYGGATWRETRYFTDAAASSVLLAFEAGEPA

Radius of gyration: 24.12 Å; Cα contacts (8 Å, |Δi|>4): 539; chains: 1; bounding box: 66×53×57 Å

pLDDT: mean 71.56, std 23.2, range [31.77, 98.38]

Foldseek 3Di:
DDDADDLLLLVLQVPDDDDDDLLPQADQVQQWGQFFAFSVGDTDIFHQAHQQFGFAEEEAEDPLLCPVQSVLSVLSSQQNVLQEAEEEEALVCPCAPPPSHPYYDNDLVVLLVVLVVLLVLLVVQLVVQVVDPDRGWDHTDSVRHQYEYEYEAVVVSVVPDVSSVVSLLSCLVRNRRSRYYYYYYYYPPDADDDPRRVSNLQGKYKYRDDDDPPDDPSRHDRQWIWIAGGVGDTGIGRGDGHPDPPDPPPPPPPDDDDDDDDDDDDPDDADDDDDDDDDDDDDPCPVVVVVVVVLVVQLVVVVVVPPDDDDDDDKAKDKDWDDDDPDPDDIDMDMDIDGPVSVVVVVVCVVVVHSD

Secondary structure (DSSP, 8-state):
--PPPPHHHHHHHHT------GGGSEETTTTEEEEEE-TTSPEEEEESEETTEE--EEEEE-TTSSHHHHHHHHHHHHHHHSSEEEEEEETT-TTTT-TT-SEEE-SHHHHHHHHHHHHHHHHHHHHHHHTSSS-------SSSPEEEEEEESHHHHHHH-HHHHHHHHHHHHHHHHHTEEEEEEE-TT----HHHHHHHHTSEEEEEPPPPTTS-TTS--TTEEEEE-TTS--EEEEEPPPPPPSSPPPP--TT-PPP----PPP----------------S-HHHHHHHHHHHHHHHHHHHHTT---------EEEEEE---SSS-PPP-EEEEEE-HHHHHHHHHHHHHTS--

Solvent-accessible surface area (backbone atoms only — not comparable to full-atom values): 20717 Å² total; per-residue (Å²): 131,89,76,78,82,50,74,64,48,56,55,52,54,71,69,66,78,76,76,74,58,62,86,70,23,44,42,80,89,68,29,28,34,57,51,26,30,26,65,90,69,48,73,33,65,48,63,45,30,51,92,68,9,26,33,26,32,33,36,27,32,50,90,80,6,38,66,70,28,48,50,51,46,49,35,48,21,32,52,69,62,52,31,38,45,40,34,41,35,26,66,84,46,86,65,53,78,44,88,62,45,81,42,59,28,41,42,72,71,50,39,46,53,53,42,52,51,52,35,50,52,28,51,53,46,37,54,65,47,67,76,44,100,58,92,71,51,34,71,62,36,76,90,51,45,26,35,37,43,36,32,45,40,48,65,62,55,54,72,75,40,70,66,48,43,54,38,50,55,55,32,65,77,39,18,29,54,25,27,27,19,48,30,42,35,35,50,72,92,70,70,51,66,73,70,55,31,54,51,39,72,62,13,31,38,35,43,31,39,47,52,54,91,88,50,68,85,88,74,45,55,75,26,30,28,32,44,20,49,58,97,55,70,69,42,62,26,39,44,40,77,51,76,80,70,89,63,77,76,76,73,81,69,88,80,75,84,75,82,88,74,90,75,90,80,82,92,74,93,79,86,88,86,88,88,86,88,87,79,82,96,62,99,54,62,68,60,53,49,50,46,53,51,48,51,52,49,48,36,56,52,55,53,69,76,63,79,82,73,96,76,84,92,59,79,40,80,46,74,51,78,58,81,78,94,84,69,95,66,85,74,54,74,55,73,50,70,42,32,70,70,54,51,53,49,54,52,52,29,61,73,67,74,48,91,89

Mean predicted aligned error: 16.33 Å